Protein AF-A0A9N9MH61-F1 (afdb_monomer_lite)

Radius of gyration: 81.48 Å; chains: 1; bounding box: 144×42×217 Å

Structure (mmCIF, N/CA/C/O backbone):
data_AF-A0A9N9MH61-F1
#
_entry.id   AF-A0A9N9MH61-F1
#
loop_
_atom_site.group_PDB
_atom_site.id
_atom_site.type_symbol
_atom_site.label_atom_id
_atom_site.label_alt_id
_atom_site.label_comp_id
_atom_site.label_asym_id
_atom_site.label_entity_id
_atom_site.label_seq_id
_atom_site.pdbx_PDB_ins_code
_atom_site.Cartn_x
_atom_site.Cartn_y
_atom_site.Cartn_z
_atom_site.occupancy
_atom_site.B_iso_or_equiv
_atom_site.auth_seq_id
_atom_site.auth_comp_id
_atom_site.auth_asym_id
_atom_site.auth_atom_id
_atom_site.pdbx_PDB_model_num
ATOM 1 N N . MET A 1 1 ? 51.043 -11.714 -65.320 1.00 49.75 1 MET A N 1
ATOM 2 C CA . MET A 1 1 ? 49.913 -11.553 -66.265 1.00 49.75 1 MET A CA 1
ATOM 3 C C . MET A 1 1 ? 50.302 -10.871 -67.595 1.00 49.75 1 MET A C 1
ATOM 5 O O . MET A 1 1 ? 49.415 -10.506 -68.348 1.00 49.75 1 MET A O 1
ATOM 9 N N . PHE A 1 2 ? 51.595 -10.759 -67.950 1.00 51.66 2 PHE A N 1
ATOM 10 C CA . PHE A 1 2 ? 52.054 -10.091 -69.189 1.00 51.66 2 PHE A CA 1
ATOM 11 C C . PHE A 1 2 ? 52.447 -11.048 -70.335 1.00 51.66 2 PHE A C 1
ATOM 13 O O . PHE A 1 2 ? 52.718 -10.605 -71.448 1.00 51.66 2 PHE A O 1
ATOM 20 N N . SER A 1 3 ? 52.448 -12.364 -70.099 1.00 61.03 3 SER A N 1
ATOM 21 C CA . SER A 1 3 ? 52.849 -13.386 -71.079 1.00 61.03 3 SER A CA 1
ATOM 22 C C . SER A 1 3 ? 51.872 -13.495 -72.258 1.00 61.03 3 SER A C 1
ATOM 24 O O . SER A 1 3 ? 52.297 -13.576 -73.404 1.00 61.03 3 SER A O 1
ATOM 26 N N . GLY A 1 4 ? 50.563 -13.388 -72.002 1.00 67.62 4 GLY A N 1
ATOM 27 C CA . GLY A 1 4 ? 49.532 -13.523 -73.041 1.00 67.62 4 GLY A CA 1
ATOM 28 C C . GLY A 1 4 ? 49.451 -12.355 -74.033 1.00 67.62 4 GLY A C 1
ATOM 29 O O . GLY A 1 4 ? 48.903 -12.516 -75.120 1.00 67.62 4 GLY A O 1
ATOM 30 N N . ILE A 1 5 ? 50.005 -11.185 -73.697 1.00 71.81 5 ILE A N 1
ATOM 31 C CA . ILE A 1 5 ? 50.036 -10.025 -74.607 1.00 71.81 5 ILE A CA 1
ATOM 32 C C . ILE A 1 5 ? 51.142 -10.200 -75.651 1.00 71.81 5 ILE A C 1
ATOM 34 O O . ILE A 1 5 ? 50.927 -9.902 -76.824 1.00 71.81 5 ILE A O 1
ATOM 38 N N . LYS A 1 6 ? 52.297 -10.750 -75.255 1.00 74.94 6 LYS A N 1
ATOM 39 C CA . LYS A 1 6 ? 53.430 -10.998 -76.156 1.00 74.94 6 LYS A CA 1
ATOM 40 C C . LYS A 1 6 ? 53.073 -12.006 -77.251 1.00 74.94 6 LYS A C 1
ATOM 42 O O . LYS A 1 6 ? 53.364 -11.758 -78.420 1.00 74.94 6 LYS A O 1
ATOM 47 N N . ASP A 1 7 ? 52.378 -13.080 -76.887 1.00 74.81 7 ASP A N 1
ATOM 48 C CA . ASP A 1 7 ? 51.943 -14.108 -77.838 1.00 74.81 7 ASP A CA 1
ATOM 49 C C . ASP A 1 7 ? 50.874 -13.580 -78.804 1.00 74.81 7 ASP A C 1
ATOM 51 O O . ASP A 1 7 ? 50.915 -13.867 -80.003 1.00 74.81 7 ASP A O 1
ATOM 55 N N . LYS A 1 8 ? 49.969 -12.715 -78.326 1.00 74.00 8 LYS A N 1
ATOM 56 C CA . LYS A 1 8 ? 48.989 -12.039 -79.189 1.00 74.00 8 LYS A CA 1
ATOM 57 C C . LYS A 1 8 ? 49.647 -11.054 -80.160 1.00 74.00 8 LYS A C 1
ATOM 59 O O . LYS A 1 8 ? 49.258 -11.011 -81.323 1.00 74.00 8 LYS A O 1
ATOM 64 N N . LEU A 1 9 ? 50.682 -10.326 -79.741 1.00 69.56 9 LEU A N 1
ATOM 65 C CA . LEU A 1 9 ? 51.410 -9.383 -80.603 1.00 69.56 9 LEU A CA 1
ATOM 66 C C . LEU A 1 9 ? 52.243 -10.111 -81.678 1.00 69.56 9 LEU A C 1
ATOM 68 O O . LEU A 1 9 ? 52.277 -9.695 -82.837 1.00 69.56 9 LEU A O 1
ATOM 72 N N . LEU A 1 10 ? 52.836 -11.258 -81.328 1.00 66.19 10 LEU A N 1
ATOM 73 C CA . LEU A 1 10 ? 53.495 -12.165 -82.278 1.00 66.19 10 LEU A CA 1
ATOM 74 C C . LEU A 1 10 ? 52.508 -12.790 -83.276 1.00 66.19 10 LEU A C 1
ATOM 76 O O . LEU A 1 10 ? 52.840 -12.929 -84.454 1.00 66.19 10 LEU A O 1
ATOM 80 N N . SER A 1 11 ? 51.290 -13.117 -82.836 1.00 67.50 11 SER A N 1
ATOM 81 C CA . SER A 1 11 ? 50.222 -13.610 -83.714 1.00 67.50 11 SER A CA 1
ATOM 82 C C . SER A 1 11 ? 49.740 -12.543 -84.700 1.00 67.50 11 SER A C 1
ATOM 84 O O . SER A 1 11 ? 49.502 -12.857 -85.864 1.00 67.50 11 SER A O 1
ATOM 86 N N . VAL A 1 12 ? 49.633 -11.281 -84.274 1.00 64.00 12 VAL A N 1
ATOM 87 C CA . VAL A 1 12 ? 49.258 -10.168 -85.163 1.00 64.00 12 VAL A CA 1
ATOM 88 C C . VAL A 1 12 ? 50.351 -9.911 -86.206 1.00 64.00 12 VAL A C 1
ATOM 90 O O . VAL A 1 12 ? 50.038 -9.716 -87.378 1.00 64.00 12 VAL A O 1
ATOM 93 N N . LYS A 1 13 ? 51.635 -10.027 -85.833 1.00 61.00 13 LYS A N 1
ATOM 94 C CA . LYS A 1 13 ? 52.766 -9.913 -86.774 1.00 61.00 13 LYS A CA 1
ATOM 95 C C . LYS A 1 13 ? 52.789 -11.020 -87.839 1.00 61.00 13 LYS A C 1
ATOM 97 O O . LYS A 1 13 ? 53.253 -10.774 -88.947 1.00 61.00 13 LYS A O 1
ATOM 102 N N . LYS A 1 14 ? 52.309 -12.229 -87.523 1.00 62.59 14 LYS A N 1
ATOM 103 C CA . LYS A 1 14 ? 52.194 -13.329 -88.501 1.00 62.59 14 LYS A CA 1
ATOM 104 C C . LYS A 1 14 ? 50.994 -13.184 -89.438 1.00 62.59 14 LYS A C 1
ATOM 106 O O . LYS A 1 14 ? 51.086 -13.616 -90.579 1.00 62.59 14 LYS A O 1
ATOM 111 N N . ASN A 1 15 ? 49.899 -12.584 -88.971 1.00 58.59 15 ASN A N 1
ATOM 112 C CA . ASN A 1 15 ? 48.657 -12.496 -89.743 1.00 58.59 15 ASN A CA 1
ATOM 113 C C . ASN A 1 15 ? 48.548 -11.222 -90.594 1.00 58.59 15 ASN A C 1
ATOM 115 O O . ASN A 1 15 ? 47.732 -11.180 -91.509 1.00 58.59 15 ASN A O 1
ATOM 119 N N . VAL A 1 16 ? 49.359 -10.196 -90.319 1.00 52.97 16 VAL A N 1
ATOM 120 C CA . VAL A 1 16 ? 49.417 -8.966 -91.119 1.00 52.97 16 VAL A CA 1
ATOM 121 C C . VAL A 1 16 ? 50.724 -8.947 -91.910 1.00 52.97 16 VAL A C 1
ATOM 123 O O . VAL A 1 16 ? 51.756 -8.454 -91.459 1.00 52.97 16 VAL A O 1
ATOM 126 N N . SER A 1 17 ? 50.683 -9.501 -93.118 1.00 57.59 17 SER A N 1
ATOM 127 C CA . SER A 1 17 ? 51.763 -9.443 -94.104 1.00 57.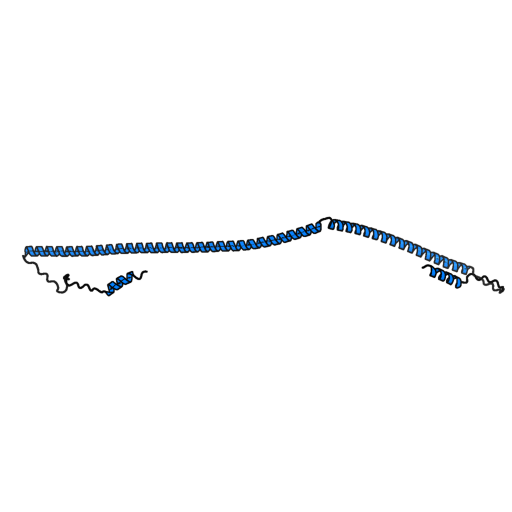59 17 SER A CA 1
ATOM 128 C C . SER A 1 17 ? 51.857 -8.041 -94.728 1.00 57.59 17 SER A C 1
ATOM 130 O O . SER A 1 17 ? 51.453 -7.842 -95.869 1.00 57.59 17 SER A O 1
ATOM 132 N N . LEU A 1 18 ? 52.354 -7.053 -93.973 1.00 55.16 18 LEU A N 1
ATOM 133 C CA . LEU A 1 18 ? 52.581 -5.680 -94.466 1.00 55.16 18 LEU A CA 1
ATOM 134 C C . LEU A 1 18 ? 54.012 -5.444 -94.992 1.00 55.16 18 LEU A C 1
ATOM 136 O O . LEU A 1 18 ? 54.292 -4.398 -95.562 1.00 55.16 18 LEU A O 1
ATOM 140 N N . PHE A 1 19 ? 54.921 -6.409 -94.822 1.00 51.00 19 PHE A N 1
ATOM 141 C CA . PHE A 1 19 ? 56.307 -6.323 -95.294 1.00 51.00 19 PHE A CA 1
ATOM 142 C C . PHE A 1 19 ? 56.744 -7.654 -95.914 1.00 51.00 19 PHE A C 1
ATOM 144 O O . PHE A 1 19 ? 57.458 -8.440 -95.295 1.00 51.00 19 PHE A O 1
ATOM 151 N N . VAL A 1 20 ? 56.285 -7.917 -97.137 1.00 52.31 20 VAL A N 1
ATOM 152 C CA . VAL A 1 20 ? 56.918 -8.887 -98.039 1.00 52.31 20 VAL A CA 1
ATOM 153 C C . VAL A 1 20 ? 57.645 -8.067 -99.098 1.00 52.31 20 VAL A C 1
ATOM 155 O O . VAL A 1 20 ? 57.025 -7.549 -100.021 1.00 52.31 20 VAL A O 1
ATOM 158 N N . THR A 1 21 ? 58.952 -7.885 -98.925 1.00 47.84 21 THR A N 1
ATOM 159 C CA . THR A 1 21 ? 59.854 -7.435 -99.990 1.00 47.84 21 THR A CA 1
ATOM 160 C C . THR A 1 21 ? 60.460 -8.685 -100.611 1.00 47.84 21 T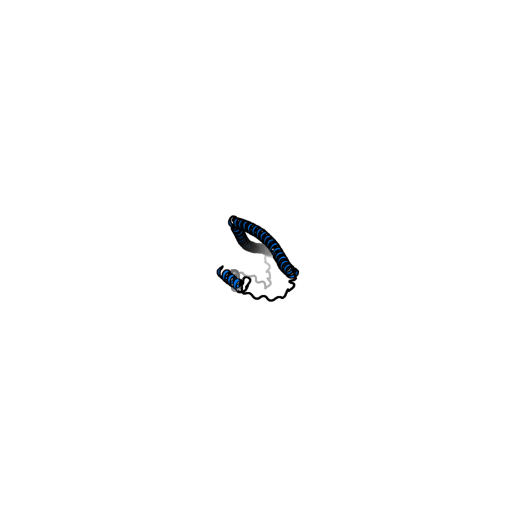HR A C 1
ATOM 162 O O . THR A 1 21 ? 61.489 -9.167 -100.140 1.00 47.84 21 THR A O 1
ATOM 165 N N . ASP A 1 22 ? 59.779 -9.248 -101.604 1.00 42.38 22 ASP A N 1
ATOM 166 C CA . ASP A 1 22 ? 60.347 -10.287 -102.458 1.00 42.38 22 ASP A CA 1
ATOM 167 C C . ASP A 1 22 ? 60.484 -9.704 -103.869 1.00 42.38 22 ASP A C 1
ATOM 169 O O . ASP A 1 22 ? 59.498 -9.476 -104.574 1.00 42.38 22 ASP A O 1
ATOM 173 N N . ASP A 1 23 ? 61.721 -9.365 -104.230 1.00 44.03 23 ASP A N 1
ATOM 174 C CA . ASP A 1 23 ? 62.105 -8.897 -105.558 1.00 44.03 23 ASP A CA 1
ATOM 175 C C . ASP A 1 23 ? 62.164 -10.107 -106.499 1.00 44.03 23 ASP A C 1
ATOM 177 O O . ASP A 1 23 ? 63.206 -10.736 -106.678 1.00 44.03 23 ASP A O 1
ATOM 181 N N . THR A 1 24 ? 61.045 -10.422 -107.153 1.00 38.94 24 THR A N 1
ATOM 182 C CA . THR A 1 24 ? 61.070 -11.189 -108.404 1.00 38.94 24 THR A CA 1
ATOM 183 C C . THR A 1 24 ? 60.224 -10.508 -109.475 1.00 38.94 24 THR A C 1
ATOM 185 O O . THR A 1 24 ? 59.018 -10.296 -109.379 1.00 38.94 24 THR A O 1
ATOM 188 N N . SER A 1 25 ? 60.926 -10.110 -110.529 1.00 45.50 25 SER A N 1
ATOM 189 C CA . SER A 1 25 ? 60.446 -9.367 -111.683 1.00 45.50 25 SER A CA 1
ATOM 190 C C . SER A 1 25 ? 59.279 -10.038 -112.412 1.00 45.50 25 SER A C 1
ATOM 192 O O . SER A 1 25 ? 59.420 -11.146 -112.924 1.00 45.50 25 SER A O 1
ATOM 194 N N . SER A 1 26 ? 58.188 -9.303 -112.626 1.00 39.12 26 SER A N 1
ATOM 195 C CA . SER A 1 26 ? 57.315 -9.506 -113.790 1.00 39.12 26 SER A CA 1
ATOM 196 C C . SER A 1 26 ? 56.574 -8.214 -114.147 1.00 39.12 26 SER A C 1
ATOM 198 O O . SER A 1 26 ? 55.615 -7.788 -113.511 1.00 39.12 26 SER A O 1
ATOM 200 N N . LYS A 1 27 ? 57.059 -7.567 -115.212 1.00 45.00 27 LYS A N 1
ATOM 201 C CA . LYS A 1 27 ? 56.378 -6.473 -115.905 1.00 45.00 27 LYS A CA 1
ATOM 202 C C . LYS A 1 27 ? 55.050 -6.995 -116.460 1.00 45.00 27 LYS A C 1
ATOM 204 O O . LYS A 1 27 ? 55.055 -7.787 -117.397 1.00 45.00 27 LYS A O 1
ATOM 209 N N . SER A 1 28 ? 53.933 -6.484 -115.956 1.00 39.81 28 SER A N 1
ATOM 210 C CA . SER A 1 28 ? 52.676 -6.456 -116.702 1.00 39.81 28 SER A CA 1
ATOM 211 C C . SER A 1 28 ? 52.108 -5.038 -116.659 1.00 39.81 28 SER A C 1
ATOM 213 O O . SER A 1 28 ? 51.817 -4.462 -115.614 1.00 39.81 28 SER A O 1
ATOM 215 N N . ASN A 1 29 ? 52.062 -4.434 -117.844 1.00 43.94 29 ASN A N 1
ATOM 216 C CA . ASN A 1 29 ? 51.472 -3.133 -118.098 1.00 43.94 29 ASN A CA 1
ATOM 217 C C . ASN A 1 29 ? 49.953 -3.218 -117.918 1.00 43.94 29 ASN A C 1
ATOM 219 O O . ASN A 1 29 ? 49.243 -3.653 -118.819 1.00 43.94 29 ASN A O 1
ATOM 223 N N . ALA A 1 30 ? 49.463 -2.702 -116.801 1.00 44.66 30 ALA A N 1
ATOM 224 C CA . ALA A 1 30 ? 48.143 -2.103 -116.710 1.00 44.66 30 ALA A CA 1
ATOM 225 C C . ALA A 1 30 ? 48.314 -0.823 -115.892 1.00 44.66 30 ALA A C 1
ATOM 227 O O . ALA A 1 30 ? 48.540 -0.877 -114.686 1.00 44.66 30 ALA A O 1
ATOM 228 N N . LYS A 1 31 ? 48.261 0.345 -116.546 1.00 49.38 31 LYS A N 1
ATOM 229 C CA . LYS A 1 31 ? 48.109 1.631 -115.852 1.00 49.38 31 LYS A CA 1
ATOM 230 C C . LYS A 1 31 ? 46.728 1.633 -115.194 1.00 49.38 31 LYS A C 1
ATOM 232 O O . LYS A 1 31 ? 45.784 2.209 -115.728 1.00 49.38 31 LYS A O 1
ATOM 237 N N . ALA A 1 32 ? 46.608 0.956 -114.057 1.00 51.03 32 ALA A N 1
ATOM 238 C CA . ALA A 1 32 ? 45.522 1.178 -113.130 1.00 51.03 32 ALA A CA 1
ATOM 239 C C . ALA A 1 32 ? 45.623 2.651 -112.739 1.00 51.03 32 ALA A C 1
ATOM 241 O O . ALA A 1 32 ? 46.616 3.082 -112.150 1.00 51.03 32 ALA A O 1
ATOM 242 N N . ARG A 1 33 ? 44.639 3.451 -113.152 1.00 52.94 33 ARG A N 1
ATOM 243 C CA . ARG A 1 33 ? 44.413 4.761 -112.552 1.00 52.94 33 ARG A CA 1
ATOM 244 C C . ARG A 1 33 ? 44.119 4.495 -111.079 1.00 52.94 33 ARG A C 1
ATOM 246 O O . ARG A 1 33 ? 42.982 4.224 -110.720 1.00 52.94 33 ARG A O 1
ATOM 253 N N . PHE A 1 34 ? 45.164 4.481 -110.260 1.00 55.59 34 PHE A N 1
ATOM 254 C CA . PHE A 1 34 ? 45.034 4.562 -108.818 1.00 55.59 34 PHE A CA 1
ATOM 255 C C . PHE A 1 34 ? 44.419 5.929 -108.565 1.00 55.59 34 PHE A C 1
ATOM 257 O O . PHE A 1 34 ? 45.067 6.937 -108.846 1.00 55.59 34 PHE A O 1
ATOM 264 N N . ASP A 1 35 ? 43.148 5.971 -108.170 1.00 59.75 35 ASP A N 1
ATOM 265 C CA . ASP A 1 35 ? 42.518 7.231 -107.813 1.00 59.75 35 ASP A CA 1
ATOM 266 C C . ASP A 1 35 ? 43.199 7.702 -106.518 1.00 59.75 35 ASP A C 1
ATOM 268 O O . ASP A 1 35 ? 43.086 7.025 -105.491 1.00 59.75 35 ASP A O 1
ATOM 272 N N . PRO A 1 36 ? 43.958 8.816 -106.521 1.00 64.75 36 PRO A N 1
ATOM 273 C CA . PRO A 1 36 ? 44.644 9.306 -105.322 1.00 64.75 36 PRO A CA 1
ATOM 274 C C . PRO A 1 36 ? 43.670 9.603 -104.170 1.00 64.75 36 PRO A C 1
ATOM 276 O O . PRO A 1 36 ? 44.075 9.719 -103.015 1.00 64.75 36 PRO A O 1
ATOM 279 N N . ARG A 1 37 ? 42.373 9.691 -104.489 1.00 66.50 37 ARG A N 1
ATOM 280 C CA . ARG A 1 37 ? 41.257 9.845 -103.559 1.00 66.50 37 ARG A CA 1
ATOM 281 C C . ARG A 1 37 ? 41.073 8.644 -102.631 1.00 66.50 37 ARG A C 1
ATOM 283 O O . ARG A 1 37 ? 40.789 8.859 -101.462 1.00 66.50 37 ARG A O 1
ATOM 290 N N . THR A 1 38 ? 41.343 7.414 -103.074 1.00 70.81 38 THR A N 1
ATOM 291 C CA . THR A 1 38 ? 41.195 6.218 -102.221 1.00 70.81 38 THR A CA 1
ATOM 292 C C . THR A 1 38 ? 42.182 6.220 -101.047 1.00 70.81 38 THR A C 1
ATOM 294 O O . THR A 1 38 ? 41.835 5.823 -99.938 1.00 70.81 38 THR A O 1
ATOM 297 N N . GLY A 1 39 ? 43.406 6.723 -101.251 1.00 80.88 39 GLY A N 1
ATOM 298 C CA . GLY A 1 39 ? 44.376 6.901 -100.163 1.00 80.88 39 GLY A CA 1
ATOM 299 C C . GLY A 1 39 ? 43.967 8.002 -99.178 1.00 80.88 39 GLY A C 1
ATOM 300 O O . GLY A 1 39 ? 44.143 7.847 -97.970 1.00 80.88 39 GLY A O 1
ATOM 301 N N . ALA A 1 40 ? 43.373 9.086 -99.687 1.00 81.31 40 ALA A N 1
ATOM 302 C CA . ALA A 1 40 ? 42.851 10.175 -98.864 1.00 81.31 40 ALA A CA 1
ATOM 303 C C . ALA A 1 40 ? 41.626 9.744 -98.034 1.00 81.31 40 ALA A C 1
ATOM 305 O O . ALA A 1 40 ? 41.530 10.107 -96.867 1.00 81.31 40 ALA A O 1
ATOM 306 N N . GLU A 1 41 ? 40.731 8.926 -98.591 1.00 82.56 41 GLU A N 1
ATOM 307 C CA . GLU A 1 41 ? 39.553 8.388 -97.893 1.00 82.56 41 GLU A CA 1
ATOM 308 C C . GLU A 1 41 ? 39.931 7.459 -96.732 1.00 82.56 41 GLU A C 1
ATOM 310 O O . GLU A 1 41 ? 39.366 7.568 -95.644 1.00 82.56 41 GLU A O 1
ATOM 315 N N . ILE A 1 42 ? 40.924 6.584 -96.925 1.00 86.50 42 ILE A N 1
ATOM 316 C CA . ILE A 1 42 ? 41.427 5.702 -95.859 1.00 86.50 42 ILE A CA 1
ATOM 317 C C . ILE A 1 42 ? 42.069 6.526 -94.738 1.00 86.50 42 ILE A C 1
ATOM 319 O O . ILE A 1 42 ? 41.813 6.272 -93.559 1.00 86.50 42 ILE A O 1
ATOM 323 N N . LEU A 1 43 ? 42.881 7.529 -95.089 1.00 89.00 43 LEU A N 1
ATOM 324 C CA . LEU A 1 43 ? 43.495 8.415 -94.101 1.00 89.00 43 LEU A CA 1
ATOM 325 C C . LEU A 1 43 ? 42.431 9.199 -93.323 1.00 89.00 43 LEU A C 1
ATOM 327 O O . LEU A 1 43 ? 42.501 9.259 -92.098 1.00 89.00 43 LEU A O 1
ATOM 331 N N . GLN A 1 44 ? 41.412 9.718 -94.013 1.00 88.44 44 GLN A N 1
ATOM 332 C CA . GLN A 1 44 ? 40.288 10.411 -93.388 1.00 88.44 44 GLN A CA 1
ATOM 333 C C . GLN A 1 44 ? 39.507 9.487 -92.443 1.00 88.44 44 GLN A C 1
ATOM 335 O O . GLN A 1 44 ? 39.137 9.909 -91.352 1.00 88.44 44 GLN A O 1
ATOM 340 N N . HIS A 1 45 ? 39.282 8.223 -92.816 1.00 91.00 45 HIS A N 1
ATOM 341 C CA . HIS A 1 45 ? 38.613 7.246 -91.954 1.00 91.00 45 HIS A CA 1
ATOM 342 C C . HIS A 1 45 ? 39.391 7.006 -90.653 1.00 91.00 45 HIS A C 1
ATOM 344 O O . HIS A 1 45 ? 38.811 7.053 -89.569 1.00 91.00 45 HIS A O 1
ATOM 350 N N . PHE A 1 46 ? 40.708 6.789 -90.737 1.00 92.00 46 PHE A N 1
ATOM 351 C CA . PHE A 1 46 ? 41.537 6.619 -89.540 1.00 92.00 46 PHE A CA 1
ATOM 352 C C . PHE A 1 46 ? 41.641 7.897 -88.709 1.00 92.00 46 PHE A C 1
ATOM 354 O O . PHE A 1 46 ? 41.627 7.811 -87.484 1.00 92.00 46 PHE A O 1
ATOM 361 N N . GLN A 1 47 ? 41.700 9.067 -89.346 1.00 93.75 47 GLN A N 1
ATOM 362 C CA . GLN A 1 47 ? 41.701 10.351 -88.651 1.00 93.75 47 GLN A CA 1
ATOM 363 C C . GLN A 1 47 ? 40.389 10.575 -87.887 1.00 93.75 47 GLN A C 1
ATOM 365 O O . GLN A 1 47 ? 40.433 10.899 -86.704 1.00 93.75 47 GLN A O 1
ATOM 370 N N . ASN A 1 48 ? 39.240 10.323 -88.520 1.00 92.94 48 ASN A N 1
ATOM 371 C CA . ASN A 1 48 ? 37.926 10.436 -87.883 1.00 92.94 48 ASN A CA 1
ATOM 372 C C . ASN A 1 48 ? 37.773 9.439 -86.724 1.00 92.94 48 ASN A C 1
ATOM 374 O O . ASN A 1 48 ? 37.268 9.794 -85.663 1.00 92.94 48 ASN A O 1
ATOM 378 N N . HIS A 1 49 ? 38.230 8.195 -86.900 1.00 94.25 49 HIS A N 1
ATOM 379 C CA . HIS A 1 49 ? 38.163 7.188 -85.841 1.00 94.25 49 HIS A CA 1
ATOM 380 C C . HIS A 1 49 ? 39.096 7.517 -84.668 1.00 94.25 49 HIS A C 1
ATOM 382 O O . HIS A 1 49 ? 38.751 7.301 -83.509 1.00 94.25 49 HIS A O 1
ATOM 388 N N . TRP A 1 50 ? 40.276 8.073 -84.951 1.00 94.56 50 TRP A N 1
ATOM 389 C CA . TRP A 1 50 ? 41.186 8.551 -83.916 1.00 94.56 50 TRP A CA 1
ATOM 390 C C . TRP A 1 50 ? 40.590 9.737 -83.149 1.00 94.56 50 TRP A C 1
ATOM 392 O O . TRP A 1 50 ? 40.655 9.756 -81.922 1.00 94.56 50 TRP A O 1
ATOM 402 N N . GLU A 1 51 ? 39.952 10.681 -83.843 1.00 94.19 51 GLU A N 1
ATOM 403 C CA . GLU A 1 51 ? 39.229 11.799 -83.226 1.00 94.19 51 GLU A CA 1
ATOM 404 C C . GLU A 1 51 ? 38.085 11.310 -82.322 1.00 94.19 51 GLU A C 1
ATOM 406 O O . GLU A 1 51 ? 37.958 11.767 -81.186 1.00 94.19 51 GLU A O 1
ATOM 411 N N . GLU A 1 52 ? 37.304 10.326 -82.776 1.00 95.56 52 GLU A N 1
ATOM 412 C CA . GLU A 1 52 ? 36.241 9.699 -81.985 1.00 95.56 52 GLU A CA 1
ATOM 413 C C . GLU A 1 52 ? 36.790 9.028 -80.717 1.00 95.56 52 GLU A C 1
ATOM 415 O O . GLU A 1 52 ? 36.293 9.279 -79.617 1.00 95.56 52 GLU A O 1
ATOM 420 N N . ILE A 1 53 ? 37.856 8.229 -80.844 1.00 95.56 53 ILE A N 1
ATOM 421 C CA . ILE A 1 53 ? 38.521 7.595 -79.697 1.00 95.56 53 ILE A CA 1
ATOM 422 C C . ILE A 1 53 ? 39.033 8.652 -78.716 1.00 95.56 53 ILE A C 1
ATOM 424 O O . ILE A 1 53 ? 38.871 8.495 -77.505 1.00 95.56 53 ILE A O 1
ATOM 428 N N . HIS A 1 54 ? 39.639 9.731 -79.214 1.00 96.12 54 HIS A N 1
ATOM 429 C CA . HIS A 1 54 ? 40.137 10.807 -78.364 1.00 96.12 54 HIS A CA 1
ATOM 430 C C . HIS A 1 54 ? 39.013 11.503 -77.604 1.00 96.12 54 HIS A C 1
ATOM 432 O O . HIS A 1 54 ? 39.146 11.718 -76.397 1.00 96.12 54 HIS A O 1
ATOM 438 N N . LYS A 1 55 ? 37.892 11.780 -78.272 1.00 95.69 55 LYS A N 1
ATOM 439 C CA . LYS A 1 55 ? 36.716 12.374 -77.640 1.00 95.69 55 LYS A CA 1
ATOM 440 C C . LYS A 1 55 ? 36.135 11.463 -76.557 1.00 95.69 55 LYS A C 1
ATOM 442 O O . LYS A 1 55 ? 35.907 11.922 -75.440 1.00 95.69 55 LYS A O 1
ATOM 447 N N . LEU A 1 56 ? 35.969 10.171 -76.846 1.00 96.06 56 LEU A N 1
ATOM 448 C CA . LEU A 1 56 ? 35.487 9.189 -75.867 1.00 96.06 56 LEU A CA 1
ATOM 449 C C . LEU A 1 56 ? 36.438 9.054 -74.674 1.00 96.06 56 LEU A C 1
ATOM 451 O O . LEU A 1 56 ? 35.991 8.942 -73.534 1.00 96.06 56 LEU A O 1
ATOM 455 N N . ASN A 1 57 ? 37.749 9.089 -74.912 1.00 96.50 57 ASN A N 1
ATOM 456 C CA . ASN A 1 57 ? 38.733 9.028 -73.839 1.00 96.50 57 ASN A CA 1
ATOM 457 C C . ASN A 1 57 ? 38.714 10.294 -72.967 1.00 96.50 57 ASN A C 1
ATOM 459 O O . ASN A 1 57 ? 38.848 10.194 -71.750 1.00 96.50 57 ASN A O 1
ATOM 463 N N . GLU A 1 58 ? 38.509 11.473 -73.561 1.00 96.00 58 GLU A N 1
ATOM 464 C CA . GLU A 1 58 ? 38.358 12.727 -72.818 1.00 96.00 58 GLU A CA 1
ATOM 465 C C . GLU A 1 58 ? 37.071 12.737 -71.978 1.00 96.00 58 GLU A C 1
ATOM 467 O O . GLU A 1 58 ? 37.097 13.120 -70.808 1.00 96.00 58 GLU A O 1
ATOM 472 N N . GLU A 1 59 ? 35.951 12.272 -72.536 1.00 96.12 59 GLU A N 1
ATOM 473 C CA . GLU A 1 59 ? 34.687 12.123 -71.806 1.00 96.12 59 GLU A CA 1
ATOM 474 C C . GLU A 1 59 ? 34.808 11.105 -70.664 1.00 96.12 59 GLU A C 1
ATOM 476 O O . GLU A 1 59 ? 34.360 11.375 -69.548 1.00 96.12 59 GLU A O 1
ATOM 481 N N . ASN A 1 60 ? 35.480 9.974 -70.899 1.00 96.06 60 ASN A N 1
ATOM 482 C CA . ASN A 1 60 ? 35.751 8.976 -69.867 1.00 96.06 60 ASN A CA 1
ATOM 483 C C . ASN A 1 60 ? 36.667 9.528 -68.762 1.00 96.06 60 ASN A C 1
ATOM 485 O O . ASN A 1 60 ? 36.406 9.298 -67.585 1.00 96.06 60 ASN A O 1
ATOM 489 N N . ALA A 1 61 ? 37.698 10.304 -69.111 1.00 96.25 61 ALA A N 1
ATOM 490 C CA . ALA A 1 61 ? 38.565 10.958 -68.132 1.00 96.25 61 ALA A CA 1
ATOM 491 C C . ALA A 1 61 ? 37.787 11.966 -67.268 1.00 96.25 61 ALA A C 1
ATOM 493 O O . ALA A 1 61 ? 37.923 11.954 -66.046 1.00 96.25 61 ALA A O 1
ATOM 494 N N . LYS A 1 62 ? 36.911 12.779 -67.876 1.00 96.44 62 LYS A N 1
ATOM 495 C CA . LYS A 1 62 ? 36.019 13.702 -67.148 1.00 96.44 62 LYS A CA 1
ATOM 496 C C . LYS A 1 62 ? 35.029 12.957 -66.254 1.00 96.44 62 LYS A C 1
ATOM 498 O O . LYS A 1 62 ? 34.795 13.359 -65.119 1.00 96.44 62 LYS A O 1
ATOM 503 N N . SER A 1 63 ? 34.448 11.862 -66.744 1.00 96.31 63 SER A N 1
ATOM 504 C CA . SER A 1 63 ? 33.540 11.026 -65.955 1.00 96.31 63 SER A CA 1
ATOM 505 C C . SER A 1 63 ? 34.257 10.390 -64.760 1.00 96.31 63 SER A C 1
ATOM 507 O O . SER A 1 63 ? 33.732 10.431 -63.648 1.00 96.31 63 SER A O 1
ATOM 509 N N . ALA A 1 64 ? 35.475 9.880 -64.957 1.00 96.88 64 ALA A N 1
ATOM 510 C CA . ALA A 1 64 ? 36.299 9.326 -63.889 1.00 96.88 64 ALA A CA 1
ATOM 511 C C . ALA A 1 64 ? 36.652 10.375 -62.822 1.00 96.88 64 ALA A C 1
ATOM 513 O O . ALA A 1 64 ? 36.578 10.071 -61.633 1.00 96.88 64 ALA A O 1
ATOM 514 N N . ASP A 1 65 ? 36.963 11.610 -63.225 1.00 96.50 65 ASP A N 1
ATOM 515 C CA . ASP A 1 65 ? 37.243 12.719 -62.303 1.00 96.50 65 ASP A CA 1
ATOM 516 C C . ASP A 1 65 ? 36.000 13.121 -61.482 1.00 96.50 65 ASP A C 1
ATOM 518 O O . ASP A 1 65 ? 36.051 13.259 -60.257 1.00 96.50 65 ASP A O 1
ATOM 522 N N . ASN A 1 66 ? 34.827 13.182 -62.122 1.00 96.50 66 ASN A N 1
ATOM 523 C CA . ASN A 1 66 ? 33.555 13.416 -61.428 1.00 96.50 66 ASN A CA 1
ATOM 524 C C . ASN A 1 66 ? 33.242 12.315 -60.400 1.00 96.50 66 ASN A C 1
ATOM 526 O O . ASN A 1 66 ? 32.745 12.591 -59.308 1.00 96.50 66 ASN A O 1
ATOM 530 N N . VAL A 1 67 ? 33.537 11.055 -60.725 1.00 97.44 67 VAL A N 1
ATOM 531 C CA . VAL A 1 67 ? 33.367 9.943 -59.779 1.00 97.44 67 VAL A CA 1
ATOM 532 C C . VAL A 1 67 ? 34.381 10.038 -58.639 1.00 97.44 67 VAL A C 1
ATOM 534 O O . VAL A 1 67 ? 34.011 9.826 -57.486 1.00 97.44 67 VAL A O 1
ATOM 537 N N . ALA A 1 68 ? 35.635 10.396 -58.922 1.00 97.50 68 ALA A N 1
ATOM 538 C CA . ALA A 1 68 ? 36.666 10.559 -57.900 1.00 97.50 68 ALA A CA 1
ATOM 539 C C . ALA A 1 68 ? 36.300 11.655 -56.886 1.00 97.50 68 ALA A C 1
ATOM 541 O O . ALA A 1 68 ? 36.373 11.423 -55.678 1.00 97.50 68 ALA A O 1
ATOM 542 N N . THR A 1 69 ? 35.817 12.807 -57.359 1.00 97.00 69 THR A N 1
ATOM 543 C CA . THR A 1 69 ? 35.354 13.900 -56.487 1.00 97.00 69 THR A CA 1
ATOM 544 C C . THR A 1 69 ? 34.132 13.494 -55.659 1.00 97.00 69 THR A C 1
ATOM 546 O O . THR A 1 69 ? 34.079 13.767 -54.458 1.00 97.00 69 THR A O 1
ATOM 549 N N . ALA A 1 70 ? 33.177 12.760 -56.242 1.00 96.81 70 ALA A N 1
ATOM 550 C CA . ALA A 1 70 ? 32.048 12.207 -55.495 1.00 96.81 70 ALA A CA 1
ATOM 551 C C . ALA A 1 70 ? 32.510 11.234 -54.392 1.00 96.81 70 ALA A C 1
ATOM 553 O O . ALA A 1 70 ? 32.063 11.349 -53.250 1.00 96.81 70 ALA A O 1
ATOM 554 N N . ILE A 1 71 ? 33.451 10.332 -54.690 1.00 97.25 71 ILE A N 1
ATOM 555 C CA . ILE A 1 71 ? 34.025 9.406 -53.700 1.00 97.25 71 ILE A CA 1
ATOM 556 C C . ILE A 1 71 ? 34.723 10.176 -52.576 1.00 97.25 71 ILE A C 1
ATOM 558 O O . ILE A 1 71 ? 34.527 9.849 -51.407 1.00 97.25 71 ILE A O 1
ATOM 562 N N . GLU A 1 72 ? 35.489 11.220 -52.895 1.00 97.62 72 GLU A N 1
ATOM 563 C CA . GLU A 1 72 ? 36.175 12.033 -51.889 1.00 97.62 72 GLU A CA 1
ATOM 564 C C . GLU A 1 72 ? 35.182 12.724 -50.940 1.00 97.62 72 GLU A C 1
ATOM 566 O O . GLU A 1 72 ? 35.376 12.713 -49.722 1.00 97.62 72 GLU A O 1
ATOM 571 N N . THR A 1 73 ? 34.084 13.279 -51.464 1.00 97.12 73 THR A N 1
ATOM 572 C CA . THR A 1 73 ? 33.050 13.904 -50.617 1.00 97.12 73 THR A CA 1
ATOM 573 C C . THR A 1 73 ? 32.355 12.892 -49.707 1.00 97.12 73 THR A C 1
ATOM 575 O O . THR A 1 73 ? 32.157 13.166 -48.523 1.00 97.12 73 THR A O 1
ATOM 578 N N . VAL A 1 74 ? 32.044 11.696 -50.218 1.00 97.44 74 VAL A N 1
ATOM 579 C CA . VAL A 1 74 ? 31.471 10.613 -49.409 1.00 97.44 74 VAL A CA 1
ATOM 580 C C . VAL A 1 74 ? 32.463 10.162 -48.340 1.00 97.44 74 VAL A C 1
ATOM 582 O O . VAL A 1 74 ? 32.071 10.026 -47.185 1.00 97.44 74 VAL A O 1
ATOM 585 N N . SER A 1 75 ? 33.743 9.998 -48.683 1.00 96.81 75 SER A N 1
ATOM 586 C CA . SER A 1 75 ? 34.785 9.613 -47.725 1.00 96.81 75 SER A CA 1
ATOM 587 C C . SER A 1 75 ? 34.893 10.623 -46.585 1.00 96.81 75 SER A C 1
ATOM 589 O O . SER A 1 75 ? 34.852 10.234 -45.420 1.00 96.81 75 SER A O 1
ATOM 591 N N . LYS A 1 76 ? 34.920 11.925 -46.900 1.00 97.12 76 LYS A N 1
ATOM 592 C CA . LYS A 1 76 ? 34.933 12.998 -45.893 1.00 97.12 76 LYS A CA 1
ATOM 593 C C . LYS A 1 76 ? 33.704 12.950 -44.983 1.00 97.12 76 LYS A C 1
ATOM 595 O O . LYS A 1 76 ? 33.832 13.082 -43.768 1.00 97.12 76 LYS A O 1
ATOM 600 N N . ASN A 1 77 ? 32.517 12.721 -45.546 1.00 97.06 77 ASN A N 1
ATOM 601 C CA . ASN A 1 77 ? 31.286 12.605 -44.761 1.00 97.06 77 ASN A CA 1
ATOM 602 C C . ASN A 1 77 ? 31.297 11.374 -43.845 1.00 97.06 77 ASN A C 1
ATOM 604 O O . ASN A 1 77 ? 30.859 11.454 -42.698 1.00 97.06 77 ASN A O 1
ATOM 608 N N . VAL A 1 78 ? 31.808 10.241 -44.330 1.00 97.25 78 VAL A N 1
ATOM 609 C CA . VAL A 1 78 ? 31.935 9.009 -43.541 1.00 97.25 78 VAL A CA 1
ATOM 610 C C . VAL A 1 78 ? 32.938 9.196 -42.404 1.00 97.25 78 VAL A C 1
ATOM 612 O O . VAL A 1 78 ? 32.649 8.806 -41.274 1.00 97.25 78 VAL A O 1
ATOM 615 N N . GLU A 1 79 ? 34.076 9.839 -42.662 1.00 97.00 79 GLU A N 1
ATOM 616 C CA . GLU A 1 79 ? 35.061 10.172 -41.630 1.00 97.00 79 GLU A CA 1
ATOM 617 C C . GLU A 1 79 ? 34.470 11.097 -40.561 1.00 97.00 79 GLU A C 1
ATOM 619 O O . GLU A 1 79 ? 34.600 10.810 -39.372 1.00 97.00 79 GLU A O 1
ATOM 624 N N . ALA A 1 80 ? 33.740 12.143 -40.960 1.00 96.44 80 ALA A N 1
ATOM 625 C CA . ALA A 1 80 ? 33.054 13.036 -40.025 1.00 96.44 80 ALA A CA 1
ATOM 626 C C . ALA A 1 80 ? 31.958 12.319 -39.215 1.00 96.44 80 ALA A C 1
ATOM 628 O O . ALA A 1 80 ? 31.800 12.545 -38.016 1.00 96.44 80 ALA A O 1
ATOM 629 N N . SER A 1 81 ? 31.197 11.415 -39.838 1.00 95.94 81 SER A N 1
ATOM 630 C CA . SER A 1 81 ? 30.216 10.603 -39.114 1.00 95.94 81 SER A CA 1
ATOM 631 C C . SER A 1 81 ? 30.891 9.671 -38.111 1.00 95.94 81 SER A C 1
ATOM 633 O O . SER A 1 81 ? 30.366 9.472 -37.016 1.00 95.94 81 SER A O 1
ATOM 635 N N . LYS A 1 82 ? 32.047 9.102 -38.463 1.00 96.81 82 LYS A N 1
ATOM 636 C CA . LYS A 1 82 ? 32.810 8.223 -37.579 1.00 96.81 82 LYS A CA 1
ATOM 637 C C . LYS A 1 82 ? 33.319 8.977 -36.353 1.00 96.81 82 LYS A C 1
ATOM 639 O O . LYS A 1 82 ? 33.099 8.507 -35.243 1.00 96.81 82 LYS A O 1
ATOM 644 N N . THR A 1 83 ? 33.912 10.159 -36.526 1.00 96.50 83 THR A N 1
ATOM 645 C CA . THR A 1 83 ? 34.382 10.967 -35.387 1.00 96.50 83 THR A CA 1
ATOM 646 C C . THR A 1 83 ? 33.234 11.386 -34.467 1.00 96.50 83 THR A C 1
ATOM 648 O O . THR A 1 83 ? 33.388 11.357 -33.247 1.00 96.50 83 THR A O 1
ATOM 651 N N . ASN A 1 84 ? 32.061 11.708 -35.023 1.00 95.69 84 ASN A N 1
ATOM 652 C CA . ASN A 1 84 ? 30.863 12.001 -34.233 1.00 95.69 84 ASN A CA 1
ATOM 653 C C . ASN A 1 84 ? 30.390 10.784 -33.425 1.00 95.69 84 ASN A C 1
ATOM 655 O O . ASN A 1 84 ? 30.053 10.921 -32.250 1.00 95.69 84 ASN A O 1
ATOM 659 N N . ILE A 1 85 ? 30.378 9.592 -34.030 1.00 96.12 85 ILE A N 1
ATOM 660 C CA . ILE A 1 85 ? 30.027 8.346 -33.333 1.00 96.12 85 ILE A CA 1
ATOM 661 C C . ILE A 1 85 ? 31.043 8.040 -32.231 1.00 96.12 85 ILE A C 1
ATOM 663 O O . ILE A 1 85 ? 30.637 7.702 -31.122 1.00 96.12 85 ILE A O 1
ATOM 667 N N . ASP A 1 86 ? 32.338 8.208 -32.499 1.00 94.12 86 ASP A N 1
ATOM 668 C CA . ASP A 1 86 ? 33.396 7.995 -31.510 1.00 94.12 86 ASP A CA 1
ATOM 669 C C . ASP A 1 86 ? 33.238 8.956 -30.322 1.00 94.12 86 ASP A C 1
ATOM 671 O O . ASP A 1 86 ? 33.354 8.535 -29.170 1.00 94.12 86 ASP A O 1
ATOM 675 N N . LEU A 1 87 ? 32.886 10.224 -30.574 1.00 93.50 87 LEU A N 1
ATOM 676 C CA . LEU A 1 87 ? 32.589 11.198 -29.523 1.00 93.50 87 LEU A CA 1
ATOM 677 C C . LEU A 1 87 ? 31.365 10.788 -28.698 1.00 93.50 87 LEU A C 1
ATOM 679 O O . LEU A 1 87 ? 31.428 10.801 -27.471 1.00 93.50 87 LEU A O 1
ATOM 683 N N . ILE A 1 88 ? 30.262 10.404 -29.348 1.00 91.06 88 ILE A N 1
ATOM 684 C CA . ILE A 1 88 ? 29.048 9.947 -28.657 1.00 91.06 88 ILE A CA 1
ATOM 685 C C . ILE A 1 88 ? 29.359 8.708 -27.817 1.00 91.06 88 ILE A C 1
ATOM 687 O O . ILE A 1 88 ? 29.006 8.662 -26.642 1.00 91.06 88 ILE A O 1
ATOM 691 N N . SER A 1 89 ? 30.063 7.728 -28.381 1.00 90.06 89 SER A N 1
ATOM 692 C CA . SER A 1 89 ? 30.478 6.516 -27.674 1.00 90.06 89 SER A CA 1
ATOM 693 C C . SER A 1 89 ? 31.377 6.847 -26.486 1.00 90.06 89 SER A C 1
ATOM 695 O O . SER A 1 89 ? 31.201 6.294 -25.398 1.00 90.06 89 SER A O 1
ATOM 697 N N . HIS A 1 90 ? 32.314 7.781 -26.657 1.00 89.44 90 HIS A N 1
ATOM 698 C CA . HIS A 1 90 ? 33.166 8.238 -25.571 1.00 89.44 90 HIS A CA 1
ATOM 699 C C . HIS A 1 90 ? 32.350 8.920 -24.476 1.00 89.44 90 HIS A C 1
ATOM 701 O O . HIS A 1 90 ? 32.537 8.587 -23.312 1.00 89.44 90 HIS A O 1
ATOM 707 N N . ILE A 1 91 ? 31.407 9.804 -24.810 1.00 88.50 91 ILE A N 1
ATOM 708 C CA . ILE A 1 91 ? 30.531 10.449 -23.823 1.00 88.50 91 ILE A CA 1
ATOM 709 C C . ILE A 1 91 ? 29.677 9.399 -23.114 1.00 88.50 91 ILE A C 1
ATOM 711 O O . ILE A 1 91 ? 29.626 9.406 -21.894 1.00 88.50 91 ILE A O 1
ATOM 715 N N . LEU A 1 92 ? 29.067 8.451 -23.824 1.00 86.12 92 LEU A N 1
ATOM 716 C CA . LEU A 1 92 ? 28.253 7.394 -23.213 1.00 86.12 92 LEU A CA 1
ATOM 717 C C . LEU A 1 92 ? 29.058 6.459 -22.298 1.00 86.12 92 LEU A C 1
ATOM 719 O O . LEU A 1 92 ? 28.501 5.924 -21.344 1.00 86.12 92 LEU A O 1
ATOM 723 N N . THR A 1 93 ? 30.347 6.260 -22.583 1.00 83.00 93 THR A N 1
ATOM 724 C CA . THR A 1 93 ? 31.228 5.396 -21.779 1.00 83.00 93 THR A CA 1
ATOM 725 C C . THR A 1 93 ? 31.877 6.144 -20.612 1.00 83.00 93 THR A C 1
ATOM 727 O O . THR A 1 93 ? 32.030 5.588 -19.530 1.00 83.00 93 THR A O 1
ATOM 730 N N . SER A 1 94 ? 32.297 7.393 -20.831 1.00 81.06 94 SER A N 1
ATOM 731 C CA . SER A 1 94 ? 32.987 8.229 -19.836 1.00 81.06 94 SER A CA 1
ATOM 732 C C . SER A 1 94 ? 32.019 8.919 -18.887 1.00 81.06 94 SER A C 1
ATOM 734 O O . SER A 1 94 ? 32.298 9.050 -17.696 1.00 81.06 94 SER A O 1
ATOM 736 N N . SER A 1 95 ? 30.864 9.352 -19.394 1.00 79.50 95 SER A N 1
ATOM 737 C CA . SER A 1 95 ? 29.780 9.766 -18.531 1.00 79.50 95 SER A CA 1
ATOM 738 C C . SER A 1 95 ? 29.183 8.499 -17.940 1.00 79.50 95 SER A C 1
ATOM 740 O O . SER A 1 95 ? 28.730 7.601 -18.645 1.00 79.50 95 SER A O 1
ATOM 742 N N . ASN A 1 96 ? 29.148 8.447 -16.615 1.00 83.31 96 ASN A N 1
ATOM 743 C CA . ASN A 1 96 ? 28.426 7.454 -15.824 1.00 83.31 96 ASN A CA 1
ATOM 744 C C . ASN A 1 96 ? 26.896 7.544 -16.050 1.00 83.31 96 ASN A C 1
ATOM 746 O O . ASN A 1 96 ? 26.102 7.306 -15.150 1.00 83.31 96 ASN A O 1
ATOM 750 N N . PHE A 1 97 ? 26.441 7.952 -17.237 1.00 85.50 97 PHE A N 1
ATOM 751 C CA . PHE A 1 97 ? 25.048 8.181 -17.573 1.00 85.50 97 PHE A CA 1
ATOM 752 C C . PHE A 1 97 ? 24.239 6.895 -17.445 1.00 85.50 97 PHE A C 1
ATOM 754 O O . PHE A 1 97 ? 23.224 6.883 -16.759 1.00 85.50 97 PHE A O 1
ATOM 761 N N . THR A 1 98 ? 24.727 5.789 -18.010 1.00 87.06 98 THR A N 1
ATOM 762 C CA . THR A 1 98 ? 24.053 4.487 -17.912 1.00 87.06 98 THR A CA 1
ATOM 763 C C . THR A 1 98 ? 23.930 4.023 -16.461 1.00 87.06 98 THR A C 1
ATOM 765 O O . THR A 1 98 ? 22.874 3.539 -16.056 1.00 87.06 98 THR A O 1
ATOM 768 N N . THR A 1 99 ? 24.975 4.212 -15.649 1.00 90.38 99 THR A N 1
ATOM 769 C CA . THR A 1 99 ? 24.936 3.855 -14.224 1.00 90.38 99 THR A CA 1
ATOM 770 C C . THR A 1 99 ? 24.015 4.781 -13.437 1.00 90.38 99 THR A C 1
ATOM 772 O O . THR A 1 99 ? 23.272 4.301 -12.590 1.00 90.38 99 THR A O 1
ATOM 775 N N . ASN A 1 100 ? 23.989 6.079 -13.750 1.00 9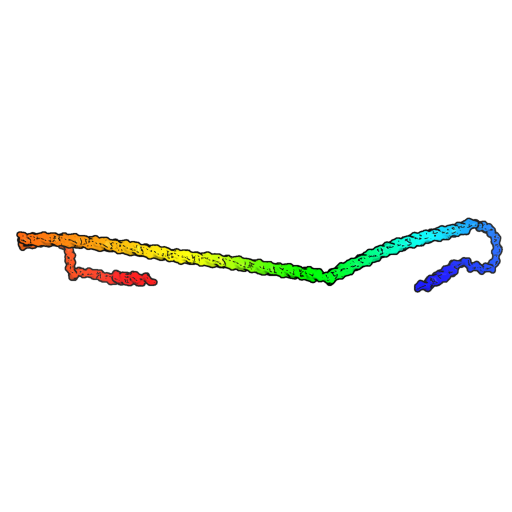1.94 100 ASN A N 1
ATOM 776 C CA . ASN A 1 100 ? 23.086 7.043 -13.121 1.00 91.94 100 ASN A CA 1
ATOM 777 C C . ASN A 1 100 ? 21.625 6.727 -13.455 1.00 91.94 100 ASN A C 1
ATOM 779 O O . ASN A 1 100 ? 20.785 6.727 -12.564 1.00 91.94 100 ASN A O 1
ATOM 783 N N . VAL A 1 101 ? 21.320 6.392 -14.712 1.00 92.81 101 VAL A N 1
ATOM 784 C CA . VAL A 1 101 ? 19.978 5.961 -15.131 1.00 92.81 101 VAL A CA 1
ATOM 785 C C . VAL A 1 101 ? 19.579 4.673 -14.411 1.00 92.81 101 VAL A C 1
ATOM 787 O O . VAL A 1 101 ? 18.470 4.589 -13.885 1.00 92.81 101 VAL A O 1
ATOM 790 N N . ALA A 1 102 ? 20.481 3.691 -14.323 1.00 93.81 102 ALA A N 1
ATOM 791 C CA . ALA A 1 102 ? 20.232 2.460 -13.576 1.00 93.81 102 ALA A CA 1
ATOM 792 C C . ALA A 1 102 ? 20.003 2.728 -12.076 1.00 93.81 102 ALA A C 1
ATOM 794 O O . ALA A 1 102 ? 19.104 2.140 -11.476 1.00 93.81 102 ALA A O 1
ATOM 795 N N . GLN A 1 103 ? 20.764 3.649 -11.481 1.00 96.50 103 GLN A N 1
ATOM 796 C CA . GLN A 1 103 ? 20.594 4.065 -10.092 1.00 96.50 103 GLN A CA 1
ATOM 797 C C . GLN A 1 103 ? 19.255 4.777 -9.878 1.00 96.50 103 GLN A C 1
ATOM 799 O O . GLN A 1 103 ? 18.538 4.423 -8.946 1.00 96.50 103 GLN A O 1
ATOM 804 N N . CYS A 1 104 ? 18.875 5.718 -10.746 1.00 96.31 104 CYS A N 1
ATOM 805 C CA . CYS A 1 104 ? 17.568 6.372 -10.686 1.00 96.31 104 CYS A CA 1
ATOM 806 C C . CYS A 1 104 ? 16.433 5.349 -10.804 1.00 96.31 104 CYS A C 1
ATOM 808 O O . CYS A 1 104 ? 15.472 5.413 -10.046 1.00 96.31 104 CYS A O 1
ATOM 810 N N . LEU A 1 105 ? 16.558 4.362 -11.696 1.00 97.25 105 LEU A N 1
ATOM 811 C CA . LEU A 1 105 ? 15.572 3.289 -11.825 1.00 97.25 105 LEU A CA 1
ATOM 812 C C . LEU A 1 105 ? 15.498 2.425 -10.556 1.00 97.25 105 LEU A C 1
ATOM 814 O O . LEU A 1 105 ? 14.404 2.073 -10.117 1.00 97.25 105 LEU A O 1
ATOM 818 N N . SER A 1 106 ? 16.640 2.125 -9.932 1.00 97.56 106 SER A N 1
ATOM 819 C CA . SER A 1 106 ? 16.684 1.419 -8.647 1.00 97.56 106 SER A CA 1
ATOM 820 C C . SER A 1 106 ? 16.017 2.223 -7.529 1.00 97.56 106 SER A C 1
ATOM 822 O O . SER A 1 106 ? 15.237 1.662 -6.767 1.00 97.56 106 SER A O 1
ATOM 824 N N . GLN A 1 107 ? 16.279 3.530 -7.451 1.00 97.69 107 GLN A N 1
ATOM 825 C CA . GLN A 1 107 ? 15.658 4.426 -6.470 1.00 97.69 107 GLN A CA 1
ATOM 826 C C . GLN A 1 107 ? 14.146 4.521 -6.671 1.00 97.69 107 GLN A C 1
ATOM 828 O O . GLN A 1 107 ? 13.393 4.472 -5.707 1.00 97.69 107 GLN A O 1
ATOM 833 N N . VAL A 1 108 ? 13.682 4.598 -7.922 1.00 97.75 108 VAL A N 1
ATOM 834 C CA . VAL A 1 108 ? 12.249 4.571 -8.243 1.00 97.75 108 VAL A CA 1
ATOM 835 C C . VAL A 1 108 ? 11.623 3.251 -7.792 1.00 97.75 108 VAL A C 1
ATOM 837 O O . VAL A 1 108 ? 10.557 3.257 -7.185 1.00 97.75 108 VAL A O 1
ATOM 840 N N . LYS A 1 109 ? 12.290 2.116 -8.030 1.00 97.62 109 LYS A N 1
ATOM 841 C CA . LYS A 1 109 ? 11.811 0.803 -7.576 1.00 97.62 109 LYS A CA 1
ATOM 842 C C . LYS A 1 109 ? 11.732 0.707 -6.048 1.00 97.62 109 LYS A C 1
ATOM 844 O O . LYS A 1 109 ? 10.760 0.171 -5.525 1.00 97.62 109 LYS A O 1
ATOM 849 N N . GLU A 1 110 ? 12.731 1.222 -5.340 1.00 98.06 110 GLU A N 1
ATOM 850 C CA . GLU A 1 110 ? 12.724 1.297 -3.876 1.00 98.06 110 GLU A CA 1
ATOM 851 C C . GLU A 1 110 ? 11.595 2.204 -3.368 1.00 98.06 110 GLU A C 1
ATOM 853 O O . GLU A 1 110 ? 10.886 1.847 -2.428 1.00 98.06 110 GLU A O 1
ATOM 858 N N . LEU A 1 111 ? 11.355 3.332 -4.040 1.00 98.25 111 LEU A N 1
ATOM 859 C CA . LEU A 1 111 ? 10.250 4.228 -3.717 1.00 98.25 111 LEU A CA 1
ATOM 860 C C . LEU A 1 111 ? 8.898 3.519 -3.870 1.00 98.25 111 LEU A C 1
ATOM 862 O O . LEU A 1 111 ? 8.087 3.581 -2.955 1.00 98.25 111 LEU A O 1
ATOM 866 N N . TYR A 1 112 ? 8.682 2.760 -4.947 1.00 97.94 112 TYR A N 1
ATOM 867 C CA . TYR A 1 112 ? 7.470 1.944 -5.086 1.00 97.94 112 TYR A CA 1
ATOM 868 C C . TYR A 1 112 ? 7.308 0.927 -3.949 1.00 97.94 112 TYR A C 1
ATOM 870 O O . TYR A 1 112 ? 6.228 0.833 -3.375 1.00 97.94 112 TYR A O 1
ATOM 878 N N . ALA A 1 113 ? 8.376 0.218 -3.571 1.00 97.88 113 ALA A N 1
ATOM 879 C CA . ALA A 1 113 ? 8.323 -0.758 -2.479 1.00 97.88 113 ALA A CA 1
ATOM 880 C C . ALA A 1 113 ? 8.037 -0.104 -1.113 1.00 97.88 113 ALA A C 1
ATOM 882 O O . ALA A 1 113 ? 7.309 -0.651 -0.284 1.00 97.88 113 ALA A O 1
ATOM 883 N N . THR A 1 114 ? 8.602 1.079 -0.862 1.00 98.25 114 THR A N 1
ATOM 884 C CA . THR A 1 114 ? 8.324 1.837 0.367 1.00 98.25 114 THR A CA 1
ATOM 885 C C . THR A 1 114 ? 6.903 2.391 0.385 1.00 98.25 114 THR A C 1
ATOM 887 O O . THR A 1 114 ? 6.258 2.306 1.427 1.00 98.25 114 THR A O 1
ATOM 890 N N . CYS A 1 115 ? 6.384 2.878 -0.747 1.00 98.06 115 CYS A N 1
ATOM 891 C CA . CYS A 1 115 ? 4.980 3.268 -0.888 1.00 98.06 115 CYS A CA 1
ATOM 892 C C . CYS A 1 115 ? 4.040 2.094 -0.596 1.00 98.06 115 CYS A C 1
ATOM 894 O O . CYS A 1 115 ? 3.169 2.238 0.253 1.00 98.06 115 CYS A O 1
ATOM 896 N N . GLU A 1 116 ? 4.273 0.925 -1.193 1.00 98.25 116 GLU A N 1
ATOM 897 C CA . GLU A 1 116 ? 3.476 -0.284 -0.939 1.00 98.25 116 GLU A CA 1
ATOM 898 C C . GLU A 1 116 ? 3.518 -0.693 0.546 1.00 98.25 116 GLU A C 1
ATOM 900 O O . GLU A 1 116 ? 2.495 -1.005 1.153 1.00 98.25 116 GLU A O 1
ATOM 905 N N . SER A 1 117 ? 4.690 -0.610 1.189 1.00 98.31 117 SER A N 1
ATOM 906 C CA . SER A 1 117 ? 4.813 -0.870 2.629 1.00 98.31 117 SER A CA 1
ATOM 907 C C . SER A 1 117 ? 4.042 0.139 3.486 1.00 98.31 117 SER A C 1
ATOM 909 O O . SER A 1 117 ? 3.468 -0.234 4.512 1.00 98.31 117 SER A O 1
ATOM 911 N N . VAL A 1 118 ? 4.041 1.417 3.100 1.00 98.50 118 VAL A N 1
ATOM 912 C CA . VAL A 1 118 ? 3.278 2.466 3.789 1.00 98.50 118 VAL A CA 1
ATOM 913 C C . VAL A 1 118 ? 1.781 2.249 3.601 1.00 98.50 118 VAL A C 1
ATOM 915 O O . VAL A 1 118 ? 1.050 2.331 4.583 1.00 98.50 118 VAL A O 1
ATOM 918 N N . GLU A 1 119 ? 1.331 1.925 2.391 1.00 98.31 119 GLU A N 1
ATOM 9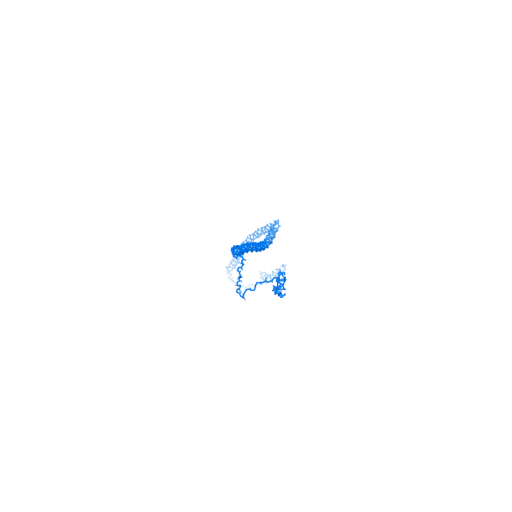19 C CA . GLU A 1 119 ? -0.067 1.599 2.099 1.00 98.31 119 GLU A CA 1
ATOM 920 C C . GLU A 1 119 ? -0.548 0.423 2.952 1.00 98.31 119 GLU A C 1
ATOM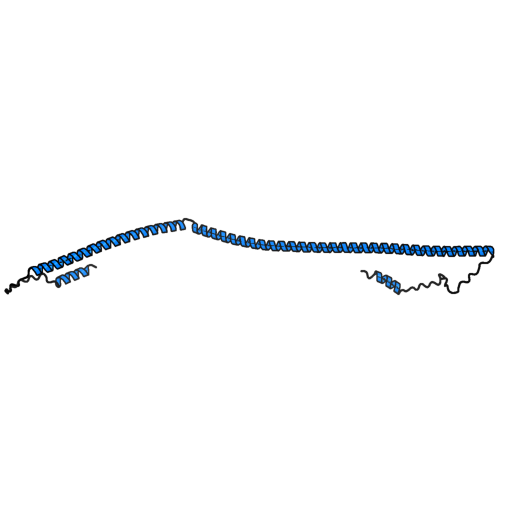 922 O O . GLU A 1 119 ? -1.569 0.540 3.627 1.00 98.31 119 GLU A O 1
ATOM 927 N N . GLN A 1 120 ? 0.235 -0.657 3.041 1.00 98.25 120 GLN A N 1
ATOM 928 C CA . GLN A 1 120 ? -0.104 -1.792 3.901 1.00 98.25 120 GLN A CA 1
ATOM 929 C C . GLN A 1 120 ? -0.217 -1.385 5.378 1.00 98.25 120 GLN A C 1
ATOM 931 O O . GLN A 1 120 ? -1.177 -1.744 6.054 1.00 98.25 120 GLN A O 1
ATOM 936 N N . LYS A 1 121 ? 0.729 -0.585 5.886 1.00 98.12 121 LYS A N 1
ATOM 937 C CA . LYS A 1 121 ? 0.682 -0.099 7.274 1.00 98.12 121 LYS A CA 1
ATOM 938 C C . LYS A 1 121 ? -0.491 0.842 7.539 1.00 98.12 121 LYS A C 1
ATOM 940 O O . LYS A 1 121 ? -0.961 0.902 8.672 1.00 98.12 121 LYS A O 1
ATOM 945 N N . LEU A 1 122 ? -0.940 1.600 6.539 1.00 98.50 122 LEU A N 1
ATOM 946 C CA . LEU A 1 122 ? -2.132 2.441 6.657 1.00 98.50 122 LEU A CA 1
ATOM 947 C C . LEU A 1 122 ? -3.396 1.588 6.764 1.00 98.50 122 LEU A C 1
ATOM 949 O O . LEU A 1 122 ? -4.232 1.887 7.610 1.00 98.50 122 LEU A O 1
ATOM 953 N N . VAL A 1 123 ? -3.493 0.504 5.990 1.00 98.44 123 VAL A N 1
ATOM 954 C CA . VAL A 1 123 ? -4.583 -0.478 6.121 1.00 98.44 123 VAL A CA 1
ATOM 955 C C . VAL A 1 123 ? -4.567 -1.120 7.510 1.00 98.44 123 VAL A C 1
ATOM 957 O O . VAL A 1 123 ? -5.595 -1.187 8.179 1.00 98.44 123 VAL A O 1
ATOM 960 N N . ASP A 1 124 ? -3.394 -1.533 7.997 1.00 98.38 124 ASP A N 1
ATOM 961 C CA . ASP A 1 124 ? -3.263 -2.104 9.342 1.00 98.38 124 ASP A CA 1
ATOM 962 C C . ASP A 1 124 ? -3.671 -1.096 10.436 1.00 98.38 124 ASP A C 1
ATOM 964 O O . ASP A 1 124 ? -4.289 -1.467 11.436 1.00 98.38 124 ASP A O 1
ATOM 968 N N . LEU A 1 125 ? -3.353 0.190 10.247 1.00 98.44 125 LEU A N 1
ATOM 969 C CA . LEU A 1 125 ? -3.760 1.262 11.154 1.00 98.44 125 LEU A CA 1
ATOM 970 C C . LEU A 1 125 ? -5.276 1.486 11.133 1.00 98.44 125 LEU A C 1
ATOM 972 O O . LEU A 1 125 ? -5.861 1.708 12.191 1.00 98.44 125 LEU A O 1
ATOM 976 N N . GLU A 1 126 ? -5.904 1.441 9.961 1.00 98.44 126 GLU A N 1
ATOM 977 C CA . GLU A 1 126 ? -7.357 1.558 9.821 1.00 98.44 126 GLU A CA 1
ATOM 978 C C . GLU A 1 126 ? -8.068 0.430 10.576 1.00 98.44 126 GLU A C 1
ATOM 980 O O . GLU A 1 126 ? -8.900 0.713 11.438 1.00 98.44 126 GLU A O 1
ATOM 985 N N . ASN A 1 127 ? -7.630 -0.818 10.381 1.00 98.31 127 ASN A N 1
ATOM 986 C CA . ASN A 1 127 ? -8.139 -1.976 11.125 1.00 98.31 127 ASN A CA 1
ATOM 987 C C . ASN A 1 127 ? -7.996 -1.785 12.647 1.00 98.31 127 ASN A C 1
ATOM 989 O O . ASN A 1 127 ? -8.937 -2.008 13.406 1.00 98.31 127 ASN A O 1
ATOM 993 N N . LEU A 1 128 ? -6.837 -1.300 13.110 1.00 98.50 128 LEU A N 1
ATOM 994 C CA . LEU A 1 128 ? -6.612 -1.037 14.533 1.00 98.50 128 LEU A CA 1
ATOM 995 C C . LEU A 1 128 ? -7.542 0.060 15.077 1.00 98.50 128 LEU A C 1
ATOM 997 O O . LEU A 1 128 ? -7.994 -0.011 16.222 1.00 98.50 128 LEU A O 1
ATOM 1001 N N . ILE A 1 129 ? -7.820 1.098 14.284 1.00 98.31 129 ILE A N 1
ATOM 1002 C CA . ILE A 1 129 ? -8.757 2.158 14.668 1.00 98.31 129 ILE A CA 1
ATOM 1003 C C . ILE A 1 129 ? -10.170 1.586 14.804 1.00 98.31 129 ILE A C 1
ATOM 1005 O O . ILE A 1 129 ? -10.845 1.902 15.789 1.00 98.31 129 ILE A O 1
ATOM 1009 N N . GLU A 1 130 ? -10.609 0.752 13.862 1.00 98.25 130 GLU A N 1
ATOM 1010 C CA . GLU A 1 130 ? -11.909 0.078 13.923 1.00 98.25 130 GLU A CA 1
ATOM 1011 C C . GLU A 1 130 ? -12.032 -0.797 15.176 1.00 98.25 130 GLU A C 1
ATOM 1013 O O . GLU A 1 130 ? -13.007 -0.662 15.922 1.00 98.25 130 GLU A O 1
ATOM 1018 N N . ASP A 1 131 ? -11.009 -1.598 15.485 1.00 98.31 131 ASP A N 1
ATOM 1019 C CA . ASP A 1 131 ? -10.964 -2.437 16.687 1.00 98.31 131 ASP A CA 1
ATOM 1020 C C . ASP A 1 131 ? -11.090 -1.601 17.970 1.00 98.31 131 ASP A C 1
ATOM 1022 O O . ASP A 1 131 ? -11.897 -1.897 18.859 1.00 98.31 131 ASP A O 1
ATOM 1026 N N . VAL A 1 132 ? -10.343 -0.496 18.063 1.00 98.25 132 VAL A N 1
ATOM 1027 C CA . VAL A 1 132 ? -10.397 0.411 19.220 1.00 98.25 132 VAL A CA 1
ATOM 1028 C C . VAL A 1 132 ? -11.775 1.063 19.357 1.00 98.25 132 VAL A C 1
ATOM 1030 O O . VAL A 1 132 ? -12.284 1.226 20.474 1.00 98.25 132 VAL A O 1
ATOM 1033 N N . GLN A 1 133 ? -12.396 1.456 18.244 1.00 98.38 133 GLN A N 1
ATOM 1034 C CA . GLN A 1 133 ? -13.746 2.018 18.250 1.00 98.38 133 GLN A CA 1
ATOM 1035 C C . GLN A 1 133 ? -14.778 0.979 18.691 1.00 98.38 133 GLN A C 1
ATOM 1037 O O . GLN A 1 133 ? -15.618 1.280 19.545 1.00 98.38 133 GLN A O 1
ATOM 1042 N N . PHE A 1 134 ? -14.684 -0.245 18.175 1.00 98.38 134 PHE A N 1
ATOM 1043 C CA . PHE A 1 134 ? -15.544 -1.353 18.564 1.00 98.38 134 PHE A CA 1
ATOM 1044 C C . PHE A 1 134 ? -15.426 -1.646 20.063 1.00 98.38 134 PHE A C 1
ATOM 1046 O O . PHE A 1 134 ? -16.433 -1.657 20.778 1.00 98.38 134 PHE A O 1
ATOM 1053 N N . GLU A 1 135 ? -14.202 -1.775 20.581 1.00 98.38 135 GLU A N 1
ATOM 1054 C CA . GLU A 1 135 ? -13.965 -1.971 22.010 1.00 98.38 135 GLU A CA 1
ATOM 1055 C C . GLU A 1 135 ? -14.552 -0.846 22.865 1.00 98.38 135 GLU A C 1
ATOM 1057 O O . GLU A 1 135 ? -15.120 -1.101 23.933 1.00 98.38 135 GLU A O 1
ATOM 1062 N N . ARG A 1 136 ? -14.406 0.411 22.428 1.00 98.38 136 ARG A N 1
ATOM 1063 C CA . ARG A 1 136 ? -14.966 1.566 23.136 1.00 98.38 136 ARG A CA 1
ATOM 1064 C C . ARG A 1 136 ? -16.488 1.470 23.203 1.00 98.38 136 ARG A C 1
ATOM 1066 O O . ARG A 1 136 ? -17.046 1.655 24.286 1.00 98.38 136 ARG A O 1
ATOM 1073 N N . THR A 1 137 ? -17.141 1.143 22.093 1.00 98.31 137 THR A N 1
ATOM 1074 C CA . THR A 1 137 ? -18.598 0.971 22.031 1.00 98.31 137 THR A CA 1
ATOM 1075 C C . THR A 1 137 ? -19.061 -0.173 22.934 1.00 98.31 137 THR A C 1
ATOM 1077 O O . THR A 1 137 ? -19.987 0.003 23.727 1.00 98.31 137 THR A O 1
ATOM 1080 N N . VAL A 1 138 ? -18.369 -1.316 22.920 1.00 98.31 138 VAL A N 1
ATOM 1081 C CA . VAL A 1 138 ? -18.656 -2.446 23.822 1.00 98.31 138 VAL A CA 1
ATOM 1082 C C . VAL A 1 138 ? -18.516 -2.035 25.291 1.00 98.31 138 VAL A C 1
ATOM 1084 O O . VAL A 1 138 ? -19.414 -2.296 26.099 1.00 98.31 138 VAL A O 1
ATOM 1087 N N . LYS A 1 139 ? -17.424 -1.349 25.655 1.00 98.38 139 LYS A N 1
ATOM 1088 C CA . LYS A 1 139 ? -17.197 -0.846 27.021 1.00 98.38 139 LYS A CA 1
ATOM 1089 C C . LYS A 1 139 ? -18.301 0.125 27.445 1.00 98.38 139 LYS A C 1
ATOM 1091 O O . LYS A 1 139 ? -18.818 -0.001 28.555 1.00 98.38 139 LYS A O 1
ATOM 1096 N N . GLN A 1 140 ? -18.709 1.038 26.566 1.00 98.44 140 GLN A N 1
ATOM 1097 C CA . GLN A 1 140 ? -19.790 1.986 26.833 1.00 98.44 140 GLN A CA 1
ATOM 1098 C C . GLN A 1 140 ? -21.133 1.276 27.047 1.00 98.44 140 GLN A C 1
ATOM 1100 O O . GLN A 1 140 ? -21.840 1.574 28.009 1.00 98.44 140 GLN A O 1
ATOM 1105 N N . HIS A 1 141 ? -21.484 0.302 26.202 1.00 98.12 141 HIS A N 1
ATOM 1106 C CA . HIS A 1 141 ? -22.712 -0.476 26.377 1.00 98.12 141 HIS A CA 1
ATOM 1107 C C . HIS A 1 141 ? -22.715 -1.266 27.683 1.00 98.12 141 HIS A C 1
ATOM 1109 O O . HIS A 1 141 ? -23.721 -1.261 28.393 1.00 98.12 141 HIS A O 1
ATOM 1115 N N . ARG A 1 142 ? -21.584 -1.879 28.048 1.00 98.19 142 ARG A N 1
ATOM 1116 C CA . ARG A 1 142 ? -21.442 -2.576 29.329 1.00 98.19 142 ARG A CA 1
ATOM 1117 C C . ARG A 1 142 ? -21.652 -1.628 30.508 1.00 98.19 142 ARG A C 1
ATOM 1119 O O . ARG A 1 142 ? -22.428 -1.941 31.403 1.00 98.19 142 ARG A O 1
ATOM 1126 N N . GLN A 1 143 ? -21.021 -0.454 30.489 1.00 98.06 143 GLN A N 1
ATOM 1127 C CA . GLN A 1 143 ? -21.211 0.561 31.531 1.00 98.06 143 GLN A CA 1
ATOM 1128 C C . GLN A 1 143 ? -22.670 1.024 31.622 1.00 98.06 143 GLN A C 1
ATOM 1130 O O . GLN A 1 143 ? -23.212 1.152 32.717 1.00 98.06 143 GLN A O 1
ATOM 1135 N N . ASN A 1 144 ? -23.336 1.227 30.484 1.00 98.19 144 ASN A N 1
ATOM 1136 C CA . ASN A 1 144 ? -24.752 1.587 30.455 1.00 98.19 144 ASN A CA 1
ATOM 1137 C C . ASN A 1 144 ? -25.641 0.498 31.073 1.00 98.19 144 ASN A C 1
ATOM 1139 O O . ASN A 1 144 ? -26.592 0.827 31.783 1.00 98.19 144 ASN A O 1
ATOM 1143 N N . LEU A 1 145 ? -25.324 -0.778 30.839 1.00 98.31 145 LEU A N 1
ATOM 1144 C CA . LEU A 1 145 ? -26.058 -1.910 31.401 1.00 98.31 145 LEU A CA 1
ATOM 1145 C C . LEU A 1 145 ? -25.867 -2.010 32.920 1.00 98.31 145 LEU A C 1
ATOM 1147 O O . LEU A 1 145 ? -26.852 -2.154 33.644 1.00 98.31 145 LEU A O 1
ATOM 1151 N N . GLU A 1 146 ? -24.640 -1.844 33.418 1.00 98.00 146 GLU A N 1
ATOM 1152 C CA . GLU A 1 146 ? -24.377 -1.808 34.864 1.00 98.00 146 GLU A CA 1
ATOM 1153 C C . GLU A 1 146 ? -25.091 -0.629 35.537 1.00 98.00 146 GLU A C 1
ATOM 1155 O O . GLU A 1 146 ? -25.789 -0.800 36.536 1.00 98.00 146 GLU A O 1
ATOM 1160 N N . ASN A 1 147 ? -25.024 0.562 34.936 1.00 98.06 147 ASN A N 1
ATOM 1161 C CA . ASN A 1 147 ? -25.745 1.735 35.431 1.00 98.06 147 ASN A CA 1
ATOM 1162 C C . ASN A 1 147 ? -27.264 1.516 35.437 1.00 98.06 147 ASN A C 1
ATOM 1164 O O . ASN A 1 147 ? -27.959 1.965 36.351 1.00 98.06 147 ASN A O 1
ATOM 1168 N N . TYR A 1 148 ? -27.803 0.830 34.427 1.00 98.38 148 TYR A N 1
ATOM 1169 C CA . TYR A 1 148 ? -29.214 0.459 34.392 1.00 98.38 148 TYR A CA 1
ATOM 1170 C C . TYR A 1 148 ? -29.571 -0.506 35.528 1.00 98.38 148 TYR A C 1
ATOM 1172 O O . TYR A 1 148 ? -30.576 -0.289 36.208 1.00 98.38 148 TYR A O 1
ATOM 1180 N N . LYS A 1 149 ? -28.738 -1.524 35.771 1.00 98.06 149 LYS A N 1
ATOM 1181 C CA . LYS A 1 149 ? -28.917 -2.487 36.865 1.00 98.06 149 LYS A CA 1
ATOM 1182 C C . LYS A 1 149 ? -28.928 -1.788 38.224 1.00 98.06 149 LYS A C 1
ATOM 1184 O O . LYS A 1 149 ? -29.856 -2.008 38.998 1.00 98.06 149 LYS A O 1
ATOM 1189 N N . ILE A 1 150 ? -27.976 -0.885 38.472 1.00 97.88 150 ILE A N 1
ATOM 1190 C CA . ILE A 1 150 ? -27.910 -0.082 39.704 1.00 97.88 150 ILE A CA 1
ATOM 1191 C C . ILE A 1 150 ? -29.186 0.749 39.872 1.00 97.88 150 ILE A C 1
ATOM 1193 O O . ILE A 1 150 ? -29.870 0.634 40.883 1.00 97.88 150 ILE A O 1
ATOM 1197 N N . ARG A 1 151 ? -29.587 1.513 38.847 1.00 97.88 151 ARG A N 1
ATOM 1198 C CA . ARG A 1 151 ? -30.822 2.321 38.896 1.00 97.88 151 ARG A CA 1
ATOM 1199 C C . ARG A 1 151 ? -32.070 1.474 39.128 1.00 97.88 151 ARG A C 1
ATOM 1201 O O . ARG A 1 151 ? -33.030 1.944 39.738 1.00 97.88 151 ARG A O 1
ATOM 1208 N N . LYS A 1 152 ? -32.114 0.254 38.588 1.00 98.06 152 LYS A N 1
ATOM 1209 C CA . LYS A 1 152 ? -33.236 -0.666 38.793 1.00 98.06 152 LYS A CA 1
ATOM 1210 C C . LYS A 1 152 ? -33.256 -1.193 40.227 1.00 98.06 152 LYS A C 1
ATOM 1212 O O . LYS A 1 152 ? -34.342 -1.239 40.801 1.00 98.06 152 LYS A O 1
ATOM 1217 N N . GLN A 1 153 ? -32.094 -1.515 40.792 1.00 97.94 153 GLN A N 1
ATOM 1218 C CA . GLN A 1 153 ? -31.957 -1.921 42.187 1.00 97.94 153 GLN A CA 1
ATOM 1219 C C . GLN A 1 153 ? -32.387 -0.797 43.134 1.00 97.94 153 GLN A C 1
ATOM 1221 O O . GLN A 1 153 ? -33.267 -1.007 43.955 1.00 97.94 153 GLN A O 1
ATOM 1226 N N . GLU A 1 154 ? -31.899 0.429 42.932 1.00 97.50 154 GLU A N 1
ATOM 1227 C CA . GLU A 1 154 ? -32.303 1.590 43.738 1.00 97.50 154 GLU A CA 1
ATOM 1228 C C . GLU A 1 154 ? -33.816 1.843 43.690 1.00 97.50 154 GLU A C 1
ATOM 1230 O O . GLU A 1 154 ? -34.430 2.205 44.692 1.00 97.50 154 GLU A O 1
ATOM 1235 N N . LYS A 1 155 ? -34.447 1.669 42.520 1.00 97.31 155 LYS A N 1
ATOM 1236 C CA . LYS A 1 155 ? -35.910 1.779 42.388 1.00 97.31 155 LYS A CA 1
ATOM 1237 C C . LYS A 1 155 ? -36.638 0.684 43.161 1.00 97.31 155 LYS A C 1
ATOM 1239 O O . LYS A 1 155 ? -37.693 0.956 43.724 1.00 97.31 155 LYS A O 1
ATOM 1244 N N . LEU A 1 156 ? -36.103 -0.534 43.152 1.00 97.69 156 LEU A N 1
ATOM 1245 C CA . LEU A 1 156 ? -36.659 -1.666 43.885 1.00 97.69 156 LEU A CA 1
ATOM 1246 C C . LEU A 1 156 ? -36.526 -1.437 45.394 1.00 97.69 156 LEU A C 1
ATOM 1248 O O . LEU A 1 156 ? -37.509 -1.595 46.111 1.00 97.69 156 LEU A O 1
ATOM 1252 N N . ASP A 1 157 ? -35.367 -0.978 45.860 1.00 97.38 157 ASP A N 1
ATOM 1253 C CA . ASP A 1 157 ? -35.125 -0.680 47.272 1.00 97.38 157 ASP A CA 1
ATOM 1254 C C . ASP A 1 157 ? -36.023 0.466 47.762 1.00 97.38 157 ASP A C 1
ATOM 1256 O O . ASP A 1 157 ? -36.642 0.353 48.817 1.00 97.38 157 ASP A O 1
ATOM 1260 N N . LYS A 1 158 ? -36.201 1.526 46.959 1.00 97.31 158 LYS A N 1
ATOM 1261 C CA . LYS A 1 158 ? -37.165 2.604 47.253 1.00 97.31 158 LYS A CA 1
ATOM 1262 C C . LYS A 1 158 ? -38.605 2.101 47.322 1.00 97.31 158 LYS A C 1
ATOM 1264 O O . LYS A 1 158 ? -39.358 2.534 48.188 1.00 97.31 158 LYS A O 1
ATOM 1269 N N . LEU A 1 159 ? -38.997 1.202 46.418 1.00 97.25 159 LEU A N 1
ATOM 1270 C CA . LEU A 1 159 ? -40.332 0.605 46.438 1.00 97.25 159 LEU A CA 1
ATOM 1271 C C . LEU A 1 159 ? -40.534 -0.249 47.695 1.00 97.25 159 LEU A C 1
ATOM 1273 O O . LEU A 1 159 ? -41.575 -0.138 48.333 1.00 97.25 159 LEU A O 1
ATOM 1277 N N . LYS A 1 160 ? -39.532 -1.051 48.077 1.00 97.12 160 LYS A N 1
ATOM 1278 C CA . LYS A 1 160 ? -39.548 -1.836 49.319 1.00 97.12 160 LYS A CA 1
ATOM 1279 C C . LYS A 1 160 ? -39.677 -0.943 50.550 1.00 97.12 160 LYS A C 1
ATOM 1281 O O . LYS A 1 160 ? -40.537 -1.206 51.380 1.00 97.12 160 LYS A O 1
ATOM 1286 N N . GLN A 1 161 ? -38.887 0.129 50.636 1.00 97.31 161 GLN A N 1
ATOM 1287 C CA . GLN A 1 161 ? -38.969 1.098 51.735 1.00 97.31 161 GLN A CA 1
ATOM 1288 C C . GLN A 1 161 ? -40.354 1.748 51.811 1.00 97.31 161 GLN A C 1
ATOM 1290 O O . GLN A 1 161 ? -40.968 1.748 52.872 1.00 97.31 161 GLN A O 1
ATOM 1295 N N . SER A 1 162 ? -40.890 2.223 50.681 1.00 96.75 162 SER A N 1
ATOM 1296 C CA . SER A 1 162 ? -42.237 2.804 50.628 1.00 96.75 162 SER A CA 1
ATOM 1297 C C . SER A 1 162 ? -43.318 1.808 51.057 1.00 96.75 162 SER A C 1
ATOM 1299 O O . SER A 1 162 ? -44.266 2.198 51.735 1.00 96.75 162 SER A O 1
ATOM 1301 N N . LEU A 1 163 ? -43.191 0.536 50.667 1.00 97.25 163 LEU A N 1
ATOM 1302 C CA . LEU A 1 163 ? -44.136 -0.515 51.039 1.00 97.25 163 LEU A CA 1
ATOM 1303 C C . LEU A 1 163 ? -44.048 -0.849 52.535 1.00 97.25 163 LEU A C 1
ATOM 1305 O O . LEU A 1 163 ? -45.071 -1.044 53.184 1.00 97.25 163 LEU A O 1
ATOM 1309 N N . GLU A 1 164 ? -42.839 -0.886 53.094 1.00 97.00 164 GLU A N 1
ATOM 1310 C CA . GLU A 1 164 ? -42.616 -1.117 54.522 1.00 97.00 164 GLU A CA 1
ATOM 1311 C C . GLU A 1 164 ? -43.145 0.049 55.373 1.00 97.00 164 GLU A C 1
ATOM 1313 O O . GLU A 1 164 ? -43.762 -0.175 56.415 1.00 97.00 164 GLU A O 1
ATOM 1318 N N . GLU A 1 165 ? -42.958 1.292 54.924 1.00 96.69 165 GLU A N 1
ATOM 1319 C CA . GLU A 1 165 ? -43.541 2.483 55.553 1.00 96.69 165 GLU A CA 1
ATOM 1320 C C . GLU A 1 165 ? -45.074 2.445 55.525 1.00 96.69 165 GLU A C 1
ATOM 1322 O O . GLU A 1 165 ? -45.715 2.682 56.553 1.00 96.69 165 GLU A O 1
ATOM 1327 N N . GLU A 1 166 ? -45.670 2.100 54.380 1.00 96.62 166 GLU A N 1
ATOM 1328 C CA . GLU A 1 166 ? -47.122 1.952 54.242 1.00 96.62 166 GLU A CA 1
ATOM 1329 C C . GLU A 1 166 ? -47.659 0.835 55.149 1.00 96.62 166 GLU A C 1
ATOM 1331 O O . GLU A 1 166 ? -48.650 1.032 55.857 1.00 96.62 166 GLU A O 1
ATOM 1336 N N . TYR A 1 167 ? -46.969 -0.308 55.199 1.00 96.50 167 TYR A N 1
ATOM 1337 C CA . TYR A 1 167 ? -47.315 -1.422 56.076 1.00 96.50 167 TYR A CA 1
ATOM 1338 C C . TYR A 1 167 ? -47.252 -1.027 57.557 1.00 96.50 167 TYR A C 1
ATOM 1340 O O . TYR A 1 167 ? -48.221 -1.238 58.285 1.00 96.50 167 TYR A O 1
ATOM 1348 N N . LYS A 1 168 ? -46.158 -0.392 58.005 1.00 96.25 168 LYS A N 1
ATOM 1349 C CA . LYS A 1 168 ? -46.005 0.085 59.392 1.00 96.25 168 LYS A CA 1
ATOM 1350 C C . LYS A 1 168 ? -47.082 1.096 59.767 1.00 96.25 168 LYS A C 1
ATOM 1352 O O . LYS A 1 168 ? -47.644 1.015 60.860 1.00 96.25 168 LYS A O 1
ATOM 1357 N N . LYS A 1 169 ? -47.404 2.024 58.862 1.00 96.31 169 LYS A N 1
ATOM 1358 C CA . LYS A 1 169 ? -48.484 2.994 59.065 1.00 96.31 169 LYS A CA 1
ATOM 1359 C C . LYS A 1 169 ? -49.832 2.290 59.227 1.00 96.31 169 LYS A C 1
ATOM 1361 O O . LYS A 1 169 ? -50.533 2.546 60.201 1.00 96.31 169 LYS A O 1
ATOM 1366 N N . LYS A 1 170 ? -50.163 1.365 58.323 1.00 96.31 170 LYS A N 1
ATOM 1367 C CA . LYS A 1 170 ? -51.417 0.600 58.364 1.00 96.31 170 LYS A CA 1
ATOM 1368 C C . LYS A 1 170 ? -51.523 -0.270 59.619 1.00 96.31 170 LYS A C 1
ATOM 1370 O O . LYS A 1 170 ? -52.598 -0.361 60.206 1.00 96.31 170 LYS A O 1
ATOM 1375 N N . LEU A 1 171 ? -50.417 -0.875 60.053 1.00 96.88 171 LEU A N 1
ATOM 1376 C CA . LEU A 1 171 ? -50.353 -1.653 61.288 1.00 96.88 171 LEU A CA 1
ATOM 1377 C C . LEU A 1 171 ? -50.612 -0.768 62.514 1.00 96.88 171 LEU A C 1
ATOM 1379 O O . LEU A 1 171 ? -51.453 -1.107 63.340 1.00 96.88 171 LEU A O 1
ATOM 1383 N N . SER A 1 172 ? -49.967 0.399 62.591 1.00 95.81 172 SER A N 1
ATOM 1384 C CA . SER A 1 172 ? -50.176 1.359 63.681 1.00 95.81 172 SER A CA 1
ATOM 1385 C C . SER A 1 172 ? -51.615 1.888 63.731 1.00 95.81 172 SER A C 1
ATOM 1387 O O . SER A 1 172 ? -52.209 1.956 64.808 1.00 95.81 172 SER A O 1
ATOM 1389 N N . GLU A 1 173 ? -52.211 2.210 62.578 1.00 95.56 173 GLU A N 1
ATOM 1390 C CA . GLU A 1 173 ? -53.624 2.601 62.482 1.00 95.56 173 GLU A CA 1
ATOM 1391 C C . GLU A 1 173 ? -54.549 1.476 62.970 1.00 95.56 173 GLU A C 1
ATOM 1393 O O . GLU A 1 173 ? -55.475 1.718 63.746 1.00 95.56 173 GLU A O 1
ATOM 1398 N N . HIS A 1 174 ? -54.274 0.232 62.568 1.00 95.44 174 HIS A N 1
ATOM 1399 C CA . HIS A 1 174 ? -55.044 -0.934 62.991 1.00 95.44 174 HIS A CA 1
ATOM 1400 C C . HIS A 1 174 ? -54.924 -1.202 64.503 1.00 95.44 174 HIS A C 1
ATOM 1402 O O . HIS A 1 174 ? -55.932 -1.447 65.167 1.00 95.44 174 HIS A O 1
ATOM 1408 N N . GLU A 1 175 ? -53.720 -1.115 65.072 1.00 95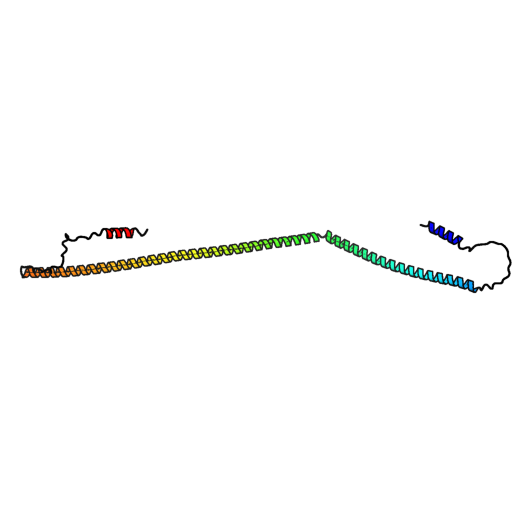.25 175 GLU A N 1
ATOM 1409 C CA . GLU A 1 175 ? -53.480 -1.256 66.513 1.00 95.25 175 GLU A CA 1
ATOM 1410 C C . GLU A 1 175 ? -54.157 -0.147 67.324 1.00 95.25 175 GLU A C 1
ATOM 1412 O O . GLU A 1 175 ? -54.795 -0.434 68.339 1.00 95.25 175 GLU A O 1
ATOM 1417 N N . SER A 1 176 ? -54.076 1.104 66.860 1.00 93.88 176 SER A N 1
ATOM 1418 C CA . SER A 1 176 ? -54.739 2.252 67.488 1.00 93.88 176 SER A CA 1
ATOM 1419 C C . SER A 1 176 ? -56.260 2.084 67.493 1.00 93.88 176 SER A C 1
ATOM 1421 O O . SER A 1 176 ? -56.893 2.201 68.542 1.00 93.88 176 SER A O 1
ATOM 1423 N N . ASN A 1 177 ? -56.847 1.708 66.353 1.00 94.31 177 ASN A N 1
ATOM 1424 C CA . ASN A 1 177 ? -58.280 1.431 66.254 1.00 94.31 177 ASN A CA 1
ATOM 1425 C C . ASN A 1 177 ? -58.697 0.280 67.178 1.00 94.31 177 ASN A C 1
ATOM 1427 O O . ASN A 1 177 ? -59.681 0.396 67.906 1.00 94.31 177 ASN A O 1
ATOM 1431 N N . LYS A 1 178 ? -57.927 -0.816 67.209 1.00 93.50 178 LYS A N 1
ATOM 1432 C CA . LYS A 1 178 ? -58.181 -1.942 68.117 1.00 93.50 178 LYS A CA 1
ATOM 1433 C C . LYS A 1 178 ? -58.116 -1.504 69.582 1.00 93.50 178 LYS A C 1
ATOM 1435 O O . LYS A 1 178 ? -58.958 -1.920 70.375 1.00 93.50 178 LYS A O 1
ATOM 1440 N N . LYS A 1 179 ? -57.152 -0.653 69.943 1.00 92.62 179 LYS A N 1
ATOM 1441 C CA . LYS A 1 179 ? -57.016 -0.101 71.295 1.00 92.62 179 LYS A CA 1
ATOM 1442 C C . LYS A 1 179 ? -58.205 0.786 71.669 1.00 92.62 179 LYS A C 1
ATOM 1444 O O . LYS A 1 179 ? -58.760 0.584 72.742 1.00 92.62 179 LYS A O 1
ATOM 1449 N N . LEU A 1 180 ? -58.637 1.689 70.787 1.00 93.25 180 LEU A N 1
ATOM 1450 C CA . LEU A 1 180 ? -59.817 2.534 71.012 1.00 93.25 180 LEU A CA 1
ATOM 1451 C C . LEU A 1 180 ? -61.077 1.695 71.238 1.00 93.25 180 LEU A C 1
ATOM 1453 O O . LEU A 1 180 ? -61.787 1.908 72.215 1.00 93.25 180 LEU A O 1
ATOM 1457 N N . ILE A 1 181 ? -61.307 0.681 70.398 1.00 93.31 181 ILE A N 1
ATOM 1458 C CA . ILE A 1 181 ? -62.443 -0.240 70.549 1.00 93.31 181 ILE A CA 1
ATOM 1459 C C . ILE A 1 181 ? -62.393 -0.957 71.909 1.00 93.31 181 ILE A C 1
ATOM 1461 O O . ILE A 1 181 ? -63.420 -1.119 72.570 1.00 93.31 181 ILE A O 1
ATOM 1465 N N . LEU A 1 182 ? -61.208 -1.396 72.348 1.00 91.69 182 LEU A N 1
ATOM 1466 C CA . LEU A 1 182 ? -61.033 -2.044 73.651 1.00 91.69 182 LEU A CA 1
ATOM 1467 C C . LEU A 1 182 ? -61.264 -1.079 74.822 1.00 91.69 182 LEU A C 1
ATOM 1469 O O . LEU A 1 182 ? -61.895 -1.473 75.802 1.00 91.69 182 LEU A O 1
ATOM 1473 N N . GLU A 1 183 ? -60.796 0.166 74.725 1.00 92.88 183 GLU A N 1
ATOM 1474 C CA . GLU A 1 183 ? -61.006 1.207 75.739 1.00 92.88 183 GLU A CA 1
ATOM 1475 C C . GLU A 1 183 ? -62.482 1.605 75.852 1.00 92.88 183 GLU A C 1
ATOM 1477 O O . GLU A 1 183 ? -63.013 1.679 76.961 1.00 92.88 183 GLU A O 1
ATOM 1482 N N . GLU A 1 184 ? -63.177 1.797 74.728 1.00 91.69 184 GLU A N 1
ATOM 1483 C CA . GLU A 1 184 ? -64.622 2.045 74.707 1.00 91.69 184 GLU A CA 1
ATOM 1484 C C . GLU A 1 184 ? -65.379 0.885 75.346 1.00 91.69 184 GLU A C 1
ATOM 1486 O O . GLU A 1 184 ? -66.205 1.092 76.237 1.00 91.69 184 GLU A O 1
ATOM 1491 N N . ARG A 1 185 ? -65.039 -0.351 74.966 1.00 91.50 185 ARG A N 1
ATOM 1492 C CA . ARG A 1 185 ? -65.626 -1.553 75.556 1.00 91.50 185 ARG A CA 1
ATOM 1493 C C . ARG A 1 185 ? -65.374 -1.620 77.065 1.00 91.50 185 ARG A C 1
ATOM 1495 O O . ARG A 1 185 ? -66.298 -1.907 77.822 1.00 91.50 185 ARG A O 1
ATOM 1502 N N . GLN A 1 186 ? -64.158 -1.319 77.523 1.00 89.69 186 GLN A N 1
ATOM 1503 C CA . GLN A 1 186 ? -63.830 -1.269 78.948 1.00 89.69 186 GLN A CA 1
ATOM 1504 C C . GLN A 1 186 ? -64.628 -0.183 79.678 1.00 89.69 186 GLN A C 1
ATOM 1506 O O . GLN A 1 186 ? -65.128 -0.433 80.773 1.00 89.69 186 GLN A O 1
ATOM 1511 N N . LYS A 1 187 ? -64.776 1.005 79.085 1.00 90.81 187 LYS A N 1
ATOM 1512 C CA . LYS A 1 187 ? -65.549 2.111 79.660 1.00 90.81 187 LYS A CA 1
ATOM 1513 C C . LYS A 1 187 ? -67.027 1.750 79.794 1.00 90.81 187 LYS A C 1
ATOM 1515 O O . LYS A 1 187 ? -67.593 1.962 80.863 1.00 90.81 187 LYS A O 1
ATOM 1520 N N . VAL A 1 188 ? -67.615 1.140 78.762 1.00 88.25 188 VAL A N 1
ATOM 1521 C CA . VAL A 1 188 ? -68.994 0.626 78.794 1.00 88.25 188 VAL A CA 1
ATOM 1522 C C . VAL A 1 188 ? -69.157 -0.408 79.910 1.00 88.25 188 VAL A C 1
ATOM 1524 O O . VAL A 1 188 ? -70.097 -0.318 80.695 1.00 88.25 188 VAL A O 1
ATOM 1527 N N . PHE A 1 189 ? -68.215 -1.347 80.050 1.00 89.56 189 PHE A N 1
ATOM 1528 C CA . PHE A 1 189 ? -68.250 -2.320 81.145 1.00 89.56 189 PHE A CA 1
ATOM 1529 C C . PHE A 1 189 ? -68.106 -1.677 82.529 1.00 89.56 189 PHE A C 1
ATOM 1531 O O . PHE A 1 189 ? -68.789 -2.086 83.464 1.00 89.56 189 PHE A O 1
ATOM 1538 N N . GLN A 1 190 ? -67.246 -0.669 82.685 1.00 88.75 190 GLN A N 1
ATOM 1539 C CA . GLN A 1 190 ? -67.091 0.047 83.954 1.00 88.75 190 GLN A CA 1
ATOM 1540 C C . GLN A 1 190 ? -68.334 0.861 84.325 1.00 88.75 190 GLN A C 1
ATOM 1542 O O . GLN A 1 190 ? -68.683 0.933 85.501 1.00 88.75 190 GLN A O 1
ATOM 1547 N N . GLU A 1 191 ? -68.984 1.496 83.351 1.00 88.56 191 GLU A N 1
ATOM 1548 C CA . GLU A 1 191 ? -70.222 2.248 83.563 1.00 88.56 191 GLU A CA 1
ATOM 1549 C C . GLU A 1 191 ? -71.374 1.317 83.951 1.00 88.56 191 GLU A C 1
ATOM 1551 O O . GLU A 1 191 ? -72.039 1.572 84.955 1.00 88.56 191 GLU A O 1
ATOM 1556 N N . ALA A 1 192 ? -71.525 0.190 83.246 1.00 86.06 192 ALA A N 1
ATOM 1557 C CA . ALA A 1 192 ? -72.463 -0.865 83.621 1.00 86.06 192 ALA A CA 1
ATOM 1558 C C . ALA A 1 192 ? -72.201 -1.365 85.052 1.00 86.06 192 ALA A C 1
ATOM 1560 O O . ALA A 1 192 ? -73.108 -1.383 85.876 1.00 86.06 192 ALA A O 1
ATOM 1561 N N . PHE A 1 193 ? -70.942 -1.648 85.397 1.00 87.19 193 PHE A N 1
ATOM 1562 C CA . PHE A 1 193 ? -70.568 -2.094 86.740 1.00 87.19 193 PHE A CA 1
ATOM 1563 C C . PHE A 1 193 ? -70.858 -1.053 87.835 1.00 87.19 193 PHE A C 1
ATOM 1565 O O . PHE A 1 193 ? -71.295 -1.401 88.932 1.00 87.19 193 PHE A O 1
ATOM 1572 N N . LYS A 1 194 ? -70.621 0.239 87.571 1.00 86.62 194 LYS A N 1
ATOM 1573 C CA . LYS A 1 194 ? -70.976 1.314 88.514 1.00 86.62 194 LYS A CA 1
ATOM 1574 C C . LYS A 1 194 ? -72.483 1.412 88.703 1.00 86.62 194 LYS A C 1
ATOM 1576 O O . LYS A 1 194 ? -72.925 1.546 89.840 1.00 86.62 194 LYS A O 1
ATOM 1581 N N . SER A 1 195 ? -73.245 1.315 87.616 1.00 83.75 195 SER A N 1
ATOM 1582 C CA . SER A 1 195 ? -74.703 1.273 87.676 1.00 83.75 195 SER A CA 1
ATOM 1583 C C . SER A 1 195 ? -75.179 0.081 88.513 1.00 83.75 195 SER A C 1
ATOM 1585 O O . SER A 1 195 ? -75.955 0.269 89.447 1.00 83.75 195 SER A O 1
ATOM 1587 N N . ASP A 1 196 ? -74.616 -1.111 88.296 1.00 83.44 196 ASP A N 1
ATOM 1588 C CA . ASP A 1 196 ? -74.919 -2.310 89.087 1.00 83.44 196 ASP A CA 1
ATOM 1589 C C . ASP A 1 196 ? -74.588 -2.127 90.580 1.00 83.44 196 ASP A C 1
ATOM 1591 O O . ASP A 1 196 ? -75.363 -2.530 91.451 1.00 83.44 196 ASP A O 1
ATOM 1595 N N . LEU A 1 197 ? -73.463 -1.475 90.903 1.00 81.88 197 LEU A N 1
ATOM 1596 C CA . LEU A 1 197 ? -73.094 -1.135 92.282 1.00 81.88 197 LEU A CA 1
ATOM 1597 C C . LEU A 1 197 ? -74.053 -0.129 92.927 1.00 81.88 197 LEU A C 1
ATOM 1599 O O . LEU A 1 197 ? -74.342 -0.241 94.121 1.00 81.88 197 LEU A O 1
ATOM 1603 N N . GLU A 1 198 ? -74.526 0.868 92.182 1.00 82.69 198 GLU A N 1
ATOM 1604 C CA . GLU A 1 198 ? -75.524 1.826 92.666 1.00 82.69 198 GLU A CA 1
ATOM 1605 C C . GLU A 1 198 ? -76.871 1.145 92.916 1.00 82.69 198 GLU A C 1
ATOM 1607 O O . GLU A 1 198 ? -77.480 1.355 93.968 1.00 82.69 198 GLU A O 1
ATOM 1612 N N . VAL A 1 199 ? -77.299 0.263 92.010 1.00 78.00 199 VAL A N 1
ATOM 1613 C CA . VAL A 1 199 ? -78.498 -0.563 92.198 1.00 78.00 199 VAL A CA 1
ATOM 1614 C C . VAL A 1 199 ? -78.354 -1.442 93.442 1.00 78.00 199 VAL A C 1
ATOM 1616 O O . VAL A 1 199 ? -79.259 -1.467 94.278 1.00 78.00 199 VAL A O 1
ATOM 1619 N N . TYR A 1 200 ? -77.200 -2.087 93.636 1.00 78.12 200 TYR A N 1
ATOM 1620 C CA . TYR A 1 200 ? -76.929 -2.887 94.831 1.00 78.12 200 TYR A CA 1
ATOM 1621 C C . TYR A 1 200 ? -76.980 -2.063 96.123 1.00 78.12 200 TYR A C 1
ATOM 1623 O O . TYR A 1 200 ? -77.580 -2.500 97.104 1.00 78.12 200 TYR A O 1
ATOM 1631 N N . LYS A 1 201 ? -76.399 -0.856 96.139 1.00 78.88 201 LYS A N 1
ATOM 1632 C CA . LYS A 1 201 ? -76.451 0.040 97.308 1.00 78.88 201 LYS A CA 1
ATOM 1633 C C . LYS A 1 201 ? -77.875 0.474 97.655 1.00 78.88 201 LYS A C 1
ATOM 1635 O O . LYS A 1 201 ? -78.184 0.610 98.835 1.00 78.88 201 LYS A O 1
ATOM 1640 N N . ASN A 1 202 ? -78.721 0.686 96.649 1.00 76.62 202 ASN A N 1
ATOM 1641 C CA . ASN A 1 202 ? -80.076 1.199 96.842 1.00 76.62 202 ASN A CA 1
ATOM 1642 C C . ASN A 1 202 ? -81.102 0.097 97.166 1.00 76.62 202 ASN A C 1
ATOM 1644 O O . ASN A 1 202 ? -82.027 0.348 97.934 1.00 76.62 202 ASN A O 1
ATOM 1648 N N . LEU A 1 203 ? -80.960 -1.109 96.600 1.00 72.94 203 LEU A N 1
ATOM 1649 C CA . LEU A 1 203 ? -81.925 -2.211 96.751 1.00 72.94 203 LEU A CA 1
ATOM 1650 C C . LEU A 1 203 ? -81.402 -3.411 97.567 1.00 72.94 203 LEU A C 1
ATOM 1652 O O . LEU A 1 203 ? -82.164 -4.337 97.847 1.00 72.94 203 LEU A O 1
ATOM 1656 N N . GLY A 1 204 ? -80.119 -3.442 97.943 1.00 66.56 204 GLY A N 1
ATOM 1657 C CA . GLY A 1 204 ? -79.504 -4.530 98.721 1.00 66.56 204 GLY A CA 1
ATOM 1658 C C . GLY A 1 204 ? -79.379 -5.869 97.980 1.00 66.56 204 GLY A C 1
ATOM 1659 O O . GLY A 1 204 ? -79.004 -6.874 98.579 1.00 66.56 204 GLY A O 1
ATOM 1660 N N . THR A 1 205 ? -79.699 -5.908 96.685 1.00 62.94 205 THR A N 1
ATOM 1661 C CA . THR A 1 205 ? -79.653 -7.102 95.831 1.00 62.94 205 THR A CA 1
ATOM 1662 C C . THR A 1 205 ? -79.098 -6.733 94.458 1.00 62.94 205 THR A C 1
ATOM 1664 O O . THR A 1 205 ? -79.439 -5.692 93.903 1.00 62.94 205 THR A O 1
ATOM 1667 N N . ILE A 1 206 ? -78.190 -7.556 93.928 1.00 63.81 206 ILE A N 1
ATOM 1668 C CA . ILE A 1 206 ? -77.630 -7.364 92.583 1.00 63.81 206 ILE A CA 1
ATOM 1669 C C . ILE A 1 206 ? -78.636 -7.955 91.585 1.00 63.81 206 ILE A C 1
ATOM 1671 O O . ILE A 1 206 ? -79.045 -9.107 91.781 1.00 63.81 206 ILE A O 1
ATOM 1675 N N . PRO A 1 207 ? -79.049 -7.225 90.531 1.00 63.00 207 PRO A N 1
ATOM 1676 C CA . PRO A 1 207 ? -79.868 -7.790 89.468 1.00 63.00 207 PRO A CA 1
ATOM 1677 C C . PRO A 1 207 ? -79.144 -8.989 88.855 1.00 63.00 207 PRO A C 1
ATOM 1679 O O . PRO A 1 207 ? -78.008 -8.875 88.397 1.00 63.00 207 PRO A O 1
ATOM 1682 N N . LYS A 1 208 ? -79.781 -10.163 88.853 1.00 57.06 208 LYS A N 1
ATOM 1683 C CA . LYS A 1 208 ? -79.276 -11.292 88.072 1.00 57.06 208 LYS A CA 1
ATOM 1684 C C . LYS A 1 208 ? -79.407 -10.897 86.608 1.00 57.06 208 LYS A C 1
ATOM 1686 O O . LYS A 1 208 ? -80.518 -10.804 86.097 1.00 57.06 208 LYS A O 1
ATOM 1691 N N . VAL A 1 209 ? -78.280 -10.616 85.965 1.00 55.25 209 VAL A N 1
ATOM 1692 C CA . VAL A 1 209 ? -78.233 -10.474 84.514 1.00 55.25 209 VAL A CA 1
ATOM 1693 C C . VAL A 1 209 ? -78.622 -11.833 83.944 1.00 55.25 209 VAL A C 1
ATOM 1695 O O . VAL A 1 209 ? -77.884 -12.807 84.093 1.00 55.25 209 VAL A O 1
ATOM 1698 N N . ASP A 1 210 ? -79.795 -11.915 83.326 1.00 53.84 210 ASP A N 1
ATOM 1699 C CA . ASP A 1 210 ? -80.141 -13.049 82.482 1.00 53.84 210 ASP A CA 1
ATOM 1700 C C . ASP A 1 210 ? -79.253 -12.963 81.239 1.00 53.84 210 ASP A C 1
ATOM 1702 O O . ASP A 1 210 ? -79.562 -12.265 80.271 1.00 53.84 210 ASP A O 1
ATOM 1706 N N . LEU A 1 211 ? -78.098 -13.634 81.281 1.00 49.44 211 LEU A N 1
ATOM 1707 C CA . LEU A 1 211 ? -77.309 -13.832 80.074 1.00 49.44 211 LEU A CA 1
ATOM 1708 C C . LEU A 1 211 ? -78.191 -14.582 79.063 1.00 49.44 211 LEU A C 1
ATOM 1710 O O . LEU A 1 211 ? -78.723 -15.650 79.399 1.00 49.44 211 LEU A O 1
ATOM 1714 N N . PRO A 1 212 ? -78.335 -14.102 77.814 1.00 46.06 212 PRO A N 1
ATOM 1715 C CA . PRO A 1 212 ? -78.831 -14.969 76.761 1.00 46.06 212 PRO A CA 1
ATOM 1716 C C . PRO A 1 212 ? -77.895 -16.184 76.705 1.00 46.06 212 PRO A C 1
ATOM 1718 O O . PRO A 1 212 ? -76.679 -16.024 76.630 1.00 46.06 212 PRO A O 1
ATOM 1721 N N . LYS A 1 213 ? -78.465 -17.393 76.781 1.00 51.09 213 LYS A N 1
ATOM 1722 C CA . LYS A 1 213 ? -77.796 -18.713 76.836 1.00 51.09 213 LYS A CA 1
ATOM 1723 C C . LYS A 1 213 ? -76.902 -19.055 75.621 1.00 51.09 213 LYS A C 1
ATOM 1725 O O . LYS A 1 213 ? -76.774 -20.221 75.273 1.00 51.09 213 LYS A O 1
ATOM 1730 N N . ASN A 1 214 ? -76.317 -18.079 74.932 1.00 51.25 214 ASN A N 1
ATOM 1731 C CA . ASN A 1 214 ? -75.564 -18.304 73.703 1.00 51.25 214 ASN A CA 1
ATOM 1732 C C . ASN A 1 214 ? -74.333 -17.403 73.537 1.00 51.25 214 ASN A C 1
ATOM 1734 O O . ASN A 1 214 ? -73.975 -17.039 72.421 1.00 51.25 214 ASN A O 1
ATOM 1738 N N . GLN A 1 215 ? -73.681 -17.005 74.626 1.00 43.12 215 GLN A N 1
ATOM 1739 C CA . GLN A 1 215 ? -72.336 -16.448 74.524 1.00 43.12 215 GLN A CA 1
ATOM 1740 C C . GLN A 1 215 ? -71.436 -17.208 75.479 1.00 43.12 215 GLN A C 1
ATOM 1742 O O . GLN A 1 215 ? -71.485 -17.008 76.690 1.00 43.12 215 GLN A O 1
ATOM 1747 N N . ASN A 1 216 ? -70.665 -18.121 74.891 1.00 45.56 216 ASN A N 1
ATOM 1748 C CA . ASN A 1 216 ? -69.564 -18.841 75.507 1.00 45.56 216 ASN A CA 1
ATOM 1749 C C . ASN A 1 216 ? -68.601 -17.806 76.099 1.00 45.56 216 ASN A C 1
ATOM 1751 O O . ASN A 1 216 ? -67.727 -17.274 75.414 1.00 45.56 216 ASN A O 1
ATOM 1755 N N . GLY A 1 217 ? -68.812 -17.460 77.368 1.00 46.25 217 GLY A N 1
ATOM 1756 C CA . GLY A 1 217 ? -67.800 -16.816 78.182 1.00 46.25 217 GLY A CA 1
ATOM 1757 C C . GLY A 1 217 ? -66.663 -17.813 78.291 1.00 46.25 217 GLY A C 1
ATOM 1758 O O . GLY A 1 217 ? -66.782 -18.784 79.028 1.00 46.25 217 GLY A O 1
ATOM 1759 N N . ALA A 1 218 ? -65.622 -17.611 77.488 1.00 46.50 218 ALA A N 1
ATOM 1760 C CA . ALA A 1 218 ? -64.439 -18.447 77.482 1.00 46.50 218 ALA A CA 1
ATOM 1761 C C . ALA A 1 218 ? -63.818 -18.446 78.885 1.00 46.50 218 ALA A C 1
ATOM 1763 O O . ALA A 1 218 ? -63.159 -17.493 79.304 1.00 46.50 218 ALA A O 1
ATOM 1764 N N . ILE A 1 219 ? -64.073 -19.522 79.618 1.00 46.75 219 ILE A N 1
ATOM 1765 C CA . ILE A 1 219 ? -63.281 -19.943 80.762 1.00 46.75 219 ILE A CA 1
ATOM 1766 C C . ILE A 1 219 ? -61.882 -20.195 80.182 1.00 46.75 219 ILE A C 1
ATOM 1768 O O . ILE A 1 219 ? -61.771 -20.876 79.164 1.00 46.75 219 ILE A O 1
ATOM 1772 N N . LEU A 1 220 ? -60.809 -19.636 80.758 1.00 48.19 220 LEU A N 1
ATOM 1773 C CA . LEU A 1 220 ? -59.451 -19.842 80.215 1.00 48.19 220 LEU A CA 1
ATOM 1774 C C . LEU A 1 220 ? -59.057 -21.331 80.144 1.00 48.19 220 LEU A C 1
ATOM 1776 O O . LEU A 1 220 ? -58.182 -21.686 79.363 1.00 48.19 220 LEU A O 1
ATOM 1780 N N . GLU A 1 221 ? -59.718 -22.189 80.923 1.00 56.84 221 GLU A N 1
ATOM 1781 C CA . GLU A 1 221 ? -59.559 -23.647 80.887 1.00 56.84 221 GLU A CA 1
ATOM 1782 C C . GLU A 1 221 ? -60.189 -24.320 79.649 1.00 56.84 221 GLU A C 1
ATOM 1784 O O . GLU A 1 221 ? -59.854 -25.464 79.364 1.00 56.84 221 GLU A O 1
ATOM 1789 N N . GLU A 1 222 ? -61.046 -23.630 78.883 1.00 51.53 222 GLU A N 1
ATOM 1790 C CA . GLU A 1 222 ? -61.748 -24.164 77.698 1.00 51.53 222 GLU A CA 1
ATOM 1791 C C . GLU A 1 222 ? -61.290 -23.556 76.358 1.00 51.53 222 GLU A C 1
ATOM 1793 O O . GLU A 1 222 ? -61.866 -23.856 75.312 1.00 51.53 222 GLU A O 1
ATOM 1798 N N . ILE A 1 223 ? -60.231 -22.739 76.337 1.00 49.03 223 ILE A N 1
ATOM 1799 C CA . ILE A 1 223 ? -59.579 -22.378 75.069 1.00 49.03 223 ILE A CA 1
ATOM 1800 C C . ILE A 1 223 ? -58.756 -23.589 74.612 1.00 49.03 223 ILE A C 1
ATOM 1802 O O . ILE A 1 223 ? -57.580 -23.726 74.945 1.00 49.03 223 ILE A O 1
ATOM 1806 N N . GLN A 1 224 ? -59.377 -24.474 73.834 1.00 53.72 224 GLN A N 1
ATOM 1807 C CA . GLN A 1 224 ? -58.631 -25.347 72.936 1.00 53.72 224 GLN A CA 1
ATOM 1808 C C . GLN A 1 224 ? -58.028 -24.457 71.849 1.00 53.72 224 GLN A C 1
ATOM 1810 O O . GLN A 1 224 ? -58.723 -23.955 70.971 1.00 53.72 224 GLN A O 1
ATOM 1815 N N . LEU A 1 225 ? -56.724 -24.201 71.954 1.00 51.88 225 LEU A N 1
ATOM 1816 C CA . LEU A 1 225 ? -55.946 -23.793 70.794 1.00 51.88 225 LEU A CA 1
ATOM 1817 C C . LEU A 1 225 ? -55.994 -24.978 69.832 1.00 51.88 225 LEU A C 1
ATOM 1819 O O . LEU A 1 225 ? -55.389 -26.012 70.121 1.00 51.88 225 LEU A O 1
ATOM 1823 N N . ASP A 1 226 ? -56.730 -24.838 68.732 1.00 56.31 226 ASP A N 1
ATOM 1824 C CA . ASP A 1 226 ? -56.599 -25.728 67.583 1.00 56.31 226 ASP A CA 1
ATOM 1825 C C . ASP A 1 226 ? -55.169 -25.559 67.062 1.00 56.31 226 ASP A C 1
ATOM 1827 O O . ASP A 1 226 ? -54.841 -24.651 66.301 1.00 56.31 226 ASP A O 1
ATOM 1831 N N . PHE A 1 227 ? -54.269 -26.371 67.612 1.00 51.91 227 PHE A N 1
ATOM 1832 C CA . PHE A 1 227 ? -52.865 -26.394 67.255 1.00 51.91 227 PHE A CA 1
ATOM 1833 C C . PHE A 1 227 ? -52.745 -27.167 65.947 1.00 51.91 227 PHE A C 1
ATOM 1835 O O . PHE A 1 227 ? -52.563 -28.386 65.945 1.00 51.91 227 PHE A O 1
ATOM 1842 N N . ASP A 1 228 ? -52.909 -26.463 64.831 1.00 66.69 228 ASP A N 1
ATOM 1843 C CA . ASP A 1 228 ? -52.775 -27.058 63.509 1.00 66.69 228 ASP A CA 1
ATOM 1844 C C . ASP A 1 228 ? -51.286 -27.123 63.139 1.00 66.69 228 ASP A C 1
ATOM 1846 O O . ASP A 1 228 ? -50.669 -26.170 62.662 1.00 66.69 228 ASP A O 1
ATOM 1850 N N . GLN A 1 229 ? -50.665 -28.266 63.436 1.00 65.38 229 GLN A N 1
ATOM 1851 C CA . GLN A 1 229 ? -49.225 -28.489 63.263 1.00 65.38 229 GLN A CA 1
ATOM 1852 C C . GLN A 1 229 ? -48.767 -28.288 61.804 1.00 65.38 229 GLN A C 1
ATOM 1854 O O . GLN A 1 229 ? -47.631 -27.883 61.563 1.00 65.38 229 GLN A O 1
ATOM 1859 N N . ASN A 1 230 ? -49.673 -28.481 60.841 1.00 68.44 230 ASN A N 1
ATOM 1860 C CA . ASN A 1 230 ? -49.418 -28.254 59.419 1.00 68.44 230 ASN A CA 1
ATOM 1861 C C . ASN A 1 230 ? -49.266 -26.766 59.064 1.00 68.44 230 ASN A C 1
ATOM 1863 O O . ASN A 1 230 ? -48.483 -26.429 58.181 1.00 68.44 230 ASN A O 1
ATOM 1867 N N . GLU A 1 231 ? -49.985 -25.873 59.747 1.00 73.06 231 GLU A N 1
ATOM 1868 C CA . GLU A 1 231 ? -49.924 -24.428 59.489 1.00 73.06 231 GLU A CA 1
ATOM 1869 C C . GLU A 1 231 ? -48.598 -23.843 60.010 1.00 73.06 231 GLU A C 1
ATOM 1871 O O . GLU A 1 231 ? -47.965 -23.007 59.364 1.00 73.06 231 GLU A O 1
ATOM 1876 N N . LEU A 1 232 ? -48.108 -24.376 61.134 1.00 68.00 232 LEU A N 1
ATOM 1877 C CA . LEU A 1 232 ? -46.803 -24.035 61.699 1.00 68.00 232 LEU A CA 1
ATOM 1878 C C . LEU A 1 232 ? -45.643 -24.576 60.843 1.00 68.00 232 LEU A C 1
ATOM 1880 O O . LEU A 1 232 ? -44.656 -23.876 60.623 1.00 68.00 232 LEU A O 1
ATOM 1884 N N . GLU A 1 233 ? -45.756 -25.804 60.327 1.00 72.69 233 GLU A N 1
ATOM 1885 C CA . GLU A 1 233 ? -44.770 -26.367 59.393 1.00 72.69 233 GLU A CA 1
ATOM 1886 C C . GLU A 1 233 ? -44.751 -25.618 58.056 1.00 72.69 233 GLU A C 1
ATOM 1888 O O . GLU A 1 233 ? -43.678 -25.399 57.495 1.00 72.69 233 GLU A O 1
ATOM 1893 N N . GLN A 1 234 ? -45.902 -25.157 57.560 1.00 75.56 234 GLN A N 1
ATOM 1894 C CA . GLN A 1 234 ? -45.958 -24.303 56.375 1.00 75.56 234 GLN A CA 1
ATOM 1895 C C . GLN A 1 234 ? -45.275 -22.949 56.621 1.00 75.56 234 GLN A C 1
ATOM 1897 O O . GLN A 1 234 ? -44.485 -22.514 55.785 1.00 75.56 234 GLN A O 1
ATOM 1902 N N . PHE A 1 235 ? -45.481 -22.340 57.791 1.00 76.00 235 PHE A N 1
ATOM 1903 C CA . PHE A 1 235 ? -44.800 -21.104 58.190 1.00 76.00 235 PHE A CA 1
ATOM 1904 C C . PHE A 1 235 ? -43.266 -21.258 58.225 1.00 76.00 235 PHE A C 1
ATOM 1906 O O . PHE A 1 235 ? -42.548 -20.412 57.695 1.00 76.00 235 PHE A O 1
ATOM 1913 N N . PHE A 1 236 ? -42.743 -22.367 58.765 1.00 70.81 236 PHE A N 1
ATOM 1914 C CA . PHE A 1 236 ? -41.295 -22.636 58.778 1.00 70.81 236 PHE A CA 1
ATOM 1915 C C . PHE A 1 236 ? -40.716 -23.036 57.409 1.00 70.81 236 PHE A C 1
ATOM 1917 O O . PHE A 1 236 ? -39.520 -22.858 57.167 1.00 70.81 236 PHE A O 1
ATOM 1924 N N . ASN A 1 237 ? -41.534 -23.577 56.506 1.00 70.69 237 ASN A N 1
ATOM 1925 C CA . ASN A 1 237 ? -41.105 -23.954 55.158 1.00 70.69 237 ASN A CA 1
ATOM 1926 C C . ASN A 1 237 ? -41.183 -22.789 54.155 1.00 70.69 237 ASN A C 1
ATOM 1928 O O . ASN A 1 237 ? -40.462 -22.807 53.157 1.00 70.69 237 ASN A O 1
ATOM 1932 N N . GLU A 1 238 ? -42.004 -21.766 54.407 1.00 61.88 238 GLU A N 1
ATOM 1933 C CA . GLU A 1 238 ? -42.041 -20.545 53.590 1.00 61.88 238 GLU A CA 1
ATOM 1934 C C . GLU A 1 238 ? -40.801 -19.656 53.805 1.00 61.88 238 GLU A C 1
ATOM 1936 O O . GLU A 1 238 ? -40.309 -19.082 52.837 1.00 61.88 238 GLU A O 1
ATOM 1941 N N . GLU A 1 239 ? -40.196 -19.632 55.001 1.00 55.81 239 GLU A N 1
ATOM 1942 C CA . GLU A 1 239 ? -38.923 -18.917 55.234 1.00 55.81 239 GLU A CA 1
ATOM 1943 C C . GLU A 1 239 ? -37.685 -19.614 54.629 1.00 55.81 239 GLU A C 1
ATOM 1945 O O . GLU A 1 239 ? -36.651 -18.974 54.442 1.00 55.81 239 GLU A O 1
ATOM 1950 N N . ASN A 1 240 ? -37.768 -20.904 54.283 1.00 55.06 240 ASN A N 1
ATOM 1951 C CA . ASN A 1 240 ? -36.632 -21.680 53.760 1.00 55.06 240 ASN A CA 1
ATOM 1952 C C . ASN A 1 240 ? -36.605 -21.822 52.225 1.00 55.06 240 ASN A C 1
ATOM 1954 O O . ASN A 1 240 ? -35.698 -22.460 51.694 1.00 55.06 240 ASN A O 1
ATOM 1958 N N . ASN A 1 241 ? -37.566 -21.236 51.501 1.00 51.78 241 ASN A N 1
ATOM 1959 C CA . ASN A 1 241 ? -37.617 -21.281 50.031 1.00 51.78 241 ASN A CA 1
ATOM 1960 C C . ASN A 1 241 ? -37.046 -20.025 49.336 1.00 51.78 241 ASN A C 1
ATOM 1962 O O . ASN A 1 241 ? -37.136 -19.923 48.115 1.00 51.78 241 ASN A O 1
ATOM 1966 N N . ASP A 1 242 ? -36.424 -19.108 50.088 1.00 52.25 242 ASP A N 1
ATOM 1967 C CA . ASP A 1 242 ? -35.801 -17.872 49.574 1.00 52.25 242 ASP A CA 1
ATOM 1968 C C . ASP A 1 242 ? -34.248 -17.893 49.595 1.00 52.25 242 ASP A C 1
ATOM 1970 O O . ASP A 1 242 ? -33.590 -16.849 49.659 1.00 52.25 242 ASP A O 1
ATOM 1974 N N . THR A 1 243 ? -33.636 -19.077 49.472 1.00 41.31 243 THR A N 1
ATOM 1975 C CA . THR A 1 243 ? -32.208 -19.246 49.105 1.00 41.31 243 THR A CA 1
ATOM 1976 C C . THR A 1 243 ? -32.052 -20.122 47.878 1.00 41.31 243 THR A C 1
ATOM 1978 O O . THR A 1 243 ? -31.233 -19.756 47.003 1.00 41.31 243 THR A O 1
#

pLDDT: mean 82.13, std 18.82, range [38.94, 98.5]

Organism: NCBI:txid467358

Secondary structure (DSSP, 8-state):
--HHHHHHHHHHHHH--------------------HHHHHHHHHHHHHHHHHHHHHHHHHHHHHHHHHHHHHHHHHHHHHHHHHHHHHHHHHHHSTHHHHHHHHHHHHHHHHHHHHHHHHHHHHHHHHHHHHHHHHHHHHHHHHHHHHHHHHHHHHHHHHHHHHHHHHHHHHHHHHHHHHHHHHHHHHHHHHHHHHHHHHHHHSS-------TT-----GGG------HHHHHHHHHHTTS--

Sequence (243 aa):
MFSGIKDKLLSVKKNVSLFVTDDTSSKSNAKARFDPRTGAEILQHFQNHWEEIHKLNEENAKSADNVATAIETVSKNVEASKTNIDLISHILTSSNFTTNVAQCLSQVKELYATCESVEQKLVDLENLIEDVQFERTVKQHRQNLENYKIRKQEKLDKLKQSLEEEYKKKLSEHESNKKLILEERQKVFQEAFKSDLEVYKNLGTIPKVDLPKNQNGAILEEIQLDFDQNELEQFFNEENNDT

Foldseek 3Di:
DCPVVVVVVVVVVVVDPPDDPDDDDDDDDDPPPPPVVVVVVVVVVVVVVVVVVVVVVVVVVVVVVVVVVVVVVVVVVVVVVVVVVVVVVCCVVVPCVVVVVVVVVVVVVVVVVVVVVVVVVVVVVVVVVVVVVVVVVVVVVVVVVVVVVVVVVVVVVVVVVVVVVVVVVVVVVVVVVVVVVVVVVVVVVVVVVVVQVVCCVVPVDGPDPPDPPPDPPDDVVPPPPPPPVVVVVVVVVVVVPPD

InterPro domains:
  IPR007531 Dysbindin [PTHR16294] (1-205)